Protein AF-A0A661W9Z2-F1 (afdb_monomer_lite)

Structure (mmCIF, N/CA/C/O backbone):
data_AF-A0A661W9Z2-F1
#
_entry.id   AF-A0A661W9Z2-F1
#
loop_
_atom_site.group_PDB
_atom_site.id
_atom_site.type_symbol
_atom_site.label_atom_id
_atom_site.label_alt_id
_atom_site.label_comp_id
_atom_site.label_asym_id
_atom_site.label_entity_id
_atom_site.label_seq_id
_atom_site.pdbx_PDB_ins_code
_atom_site.Cartn_x
_atom_site.Cartn_y
_atom_site.Cartn_z
_atom_site.occupancy
_atom_site.B_iso_or_equiv
_atom_site.auth_seq_id
_atom_site.auth_comp_id
_atom_site.auth_asym_id
_atom_site.auth_atom_id
_atom_site.pdbx_PDB_model_num
ATOM 1 N N . MET A 1 1 ? -9.311 15.009 -20.873 1.00 66.69 1 MET A N 1
ATOM 2 C CA . MET A 1 1 ? -8.058 14.920 -21.651 1.00 66.69 1 MET A CA 1
ATOM 3 C C . MET A 1 1 ? -7.803 13.448 -21.905 1.00 66.69 1 MET A C 1
ATOM 5 O O . MET A 1 1 ? -7.794 12.694 -20.944 1.00 66.69 1 MET A O 1
ATOM 9 N N . MET A 1 2 ? -7.739 13.025 -23.167 1.00 63.03 2 MET A N 1
ATOM 10 C CA . MET A 1 2 ? -7.375 11.644 -23.505 1.00 63.03 2 MET A CA 1
ATOM 11 C C . MET A 1 2 ? -5.853 11.510 -23.335 1.00 63.03 2 MET A C 1
ATOM 13 O O . MET A 1 2 ? -5.158 12.422 -23.789 1.00 63.03 2 MET A O 1
ATOM 17 N N . PRO A 1 3 ? -5.337 10.445 -22.698 1.00 79.19 3 PRO A N 1
ATOM 18 C CA . PRO A 1 3 ? -3.896 10.239 -22.578 1.00 79.19 3 PRO A CA 1
ATOM 19 C C . PRO A 1 3 ? -3.278 10.129 -23.972 1.00 79.19 3 PRO A C 1
ATOM 21 O O . PRO A 1 3 ? -3.860 9.507 -24.872 1.00 79.19 3 PRO A O 1
ATOM 24 N N . SER A 1 4 ? -2.129 10.773 -24.167 1.00 92.81 4 SER A N 1
ATOM 25 C CA . SER A 1 4 ? -1.425 10.722 -25.442 1.00 92.81 4 SER A CA 1
ATOM 26 C C . SER A 1 4 ? -0.918 9.297 -25.695 1.00 92.81 4 SER A C 1
ATOM 28 O O . SER A 1 4 ? -0.768 8.490 -24.776 1.00 92.81 4 SER A O 1
ATOM 30 N N . LYS A 1 5 ? -0.665 8.942 -26.962 1.00 95.44 5 LYS A N 1
ATOM 31 C CA . LYS A 1 5 ? -0.102 7.619 -27.295 1.00 95.44 5 LYS A CA 1
ATOM 32 C C . LYS A 1 5 ? 1.236 7.377 -26.587 1.00 95.44 5 LYS A C 1
ATOM 34 O O . LYS A 1 5 ? 1.525 6.242 -26.237 1.00 95.44 5 LYS A O 1
ATOM 39 N N . PHE A 1 6 ? 2.008 8.442 -26.372 1.00 96.19 6 PHE A N 1
ATOM 40 C CA . PHE A 1 6 ? 3.275 8.402 -25.655 1.00 96.19 6 PHE A CA 1
ATOM 41 C C . PHE A 1 6 ? 3.086 8.019 -24.183 1.00 96.19 6 PHE A C 1
ATOM 43 O O . PHE A 1 6 ? 3.768 7.115 -23.717 1.00 96.19 6 PHE A O 1
ATOM 50 N N . ASP A 1 7 ? 2.109 8.618 -23.492 1.00 96.31 7 ASP A N 1
ATOM 51 C CA . ASP A 1 7 ? 1.843 8.326 -22.073 1.00 96.31 7 ASP A CA 1
ATOM 52 C C . ASP A 1 7 ? 1.534 6.842 -21.853 1.00 96.31 7 ASP A C 1
ATOM 54 O O . ASP A 1 7 ? 2.040 6.233 -20.918 1.00 96.31 7 ASP A O 1
ATOM 58 N N . ARG A 1 8 ? 0.771 6.231 -22.769 1.00 97.25 8 ARG A N 1
ATOM 59 C CA . ARG A 1 8 ? 0.452 4.795 -22.711 1.00 97.25 8 ARG A CA 1
ATOM 60 C C . ARG A 1 8 ? 1.677 3.902 -22.902 1.00 97.25 8 ARG A C 1
ATOM 62 O O . ARG A 1 8 ? 1.762 2.853 -22.278 1.00 97.25 8 ARG A O 1
ATOM 69 N N . ILE A 1 9 ? 2.598 4.295 -23.784 1.00 97.44 9 ILE A N 1
ATOM 70 C CA . ILE A 1 9 ? 3.851 3.557 -24.003 1.00 97.44 9 ILE A CA 1
ATOM 71 C C . ILE A 1 9 ? 4.740 3.685 -22.765 1.00 97.44 9 ILE A C 1
ATOM 73 O O . ILE A 1 9 ? 5.299 2.694 -22.310 1.00 97.44 9 ILE A O 1
ATOM 77 N N . LEU A 1 10 ? 4.838 4.885 -22.189 1.00 97.25 10 LEU A N 1
ATOM 78 C CA . LEU A 1 10 ? 5.605 5.110 -20.968 1.00 97.25 10 LEU A CA 1
ATOM 79 C C . LEU A 1 10 ? 5.048 4.291 -19.795 1.00 97.25 10 LEU A C 1
ATOM 81 O O . LEU A 1 10 ? 5.819 3.674 -19.068 1.00 97.25 10 LEU A O 1
ATOM 85 N N . GLU A 1 11 ? 3.726 4.241 -19.643 1.00 97.44 11 GLU A N 1
ATOM 86 C CA . GLU A 1 11 ? 3.045 3.443 -18.620 1.00 97.44 11 GLU A CA 1
ATOM 87 C C . GLU A 1 11 ? 3.289 1.931 -18.793 1.00 97.44 11 GLU A C 1
ATOM 89 O O . GLU A 1 11 ? 3.557 1.240 -17.807 1.00 97.44 11 GLU A O 1
ATOM 94 N N . ASP A 1 12 ? 3.291 1.419 -20.031 1.00 97.88 12 ASP A N 1
ATOM 95 C CA . ASP A 1 12 ? 3.668 0.026 -20.330 1.00 97.88 12 ASP A CA 1
ATOM 96 C C . ASP A 1 12 ? 5.138 -0.248 -19.969 1.00 97.88 12 ASP A C 1
ATOM 98 O O . ASP A 1 12 ? 5.443 -1.235 -19.299 1.00 97.88 12 ASP A O 1
ATOM 102 N N . CYS A 1 13 ? 6.052 0.657 -20.336 1.00 98.00 13 CYS A N 1
ATOM 103 C CA . CYS A 1 13 ? 7.470 0.548 -19.991 1.00 98.00 13 CYS A CA 1
ATOM 104 C C . CYS A 1 13 ? 7.701 0.537 -18.471 1.00 98.00 13 CYS A C 1
ATOM 106 O O . CYS A 1 13 ? 8.473 -0.284 -17.978 1.00 98.00 13 CYS A O 1
ATOM 108 N N . LEU A 1 14 ? 7.024 1.413 -17.720 1.00 97.12 14 LEU A N 1
ATOM 109 C CA . LEU A 1 14 ? 7.102 1.442 -16.255 1.00 97.12 14 LEU A CA 1
ATOM 110 C C . LEU A 1 14 ? 6.548 0.148 -15.646 1.00 97.12 14 LEU A C 1
ATOM 112 O O . LEU A 1 14 ? 7.212 -0.461 -14.810 1.00 97.12 14 LEU A O 1
ATOM 116 N N . SER A 1 15 ? 5.403 -0.330 -16.140 1.00 97.50 15 SER A N 1
ATOM 117 C CA . SER A 1 15 ? 4.782 -1.579 -15.678 1.00 97.50 15 SER A CA 1
ATOM 118 C C . SER A 1 15 ? 5.662 -2.810 -15.921 1.00 97.50 15 SER A C 1
ATOM 120 O O . SER A 1 15 ? 5.667 -3.742 -15.120 1.00 97.50 15 SER A O 1
ATOM 122 N N . ARG A 1 16 ? 6.412 -2.848 -17.029 1.00 97.31 16 ARG A N 1
ATOM 123 C CA . ARG A 1 16 ? 7.387 -3.913 -17.323 1.00 97.31 16 ARG A CA 1
ATOM 124 C C . ARG A 1 16 ? 8.620 -3.831 -16.433 1.00 97.31 16 ARG A C 1
ATOM 126 O O . ARG A 1 16 ? 9.097 -4.852 -15.945 1.00 97.31 16 ARG A O 1
ATOM 133 N N . MET A 1 17 ? 9.095 -2.618 -16.169 1.00 96.94 17 MET A N 1
ATOM 134 C CA . MET A 1 17 ? 10.188 -2.383 -15.231 1.00 96.94 17 MET A CA 1
ATOM 135 C C . MET A 1 17 ? 9.809 -2.819 -13.806 1.00 96.94 17 MET A C 1
ATOM 137 O O . MET A 1 17 ? 10.636 -3.404 -13.114 1.00 96.94 17 MET A O 1
ATOM 141 N N . ASP A 1 18 ? 8.549 -2.631 -13.393 1.00 95.25 18 ASP A N 1
ATOM 142 C CA . ASP A 1 18 ? 8.005 -3.160 -12.128 1.00 95.25 18 ASP A CA 1
ATOM 143 C C . ASP A 1 18 ? 8.001 -4.689 -12.044 1.00 95.25 18 ASP A C 1
ATOM 145 O O . ASP A 1 18 ? 8.121 -5.254 -10.961 1.00 95.25 18 ASP A O 1
ATOM 149 N N . ARG A 1 19 ? 7.921 -5.378 -13.185 1.00 96.50 19 ARG A N 1
ATOM 150 C CA . ARG A 1 19 ? 8.038 -6.843 -13.259 1.00 96.50 19 ARG A CA 1
ATOM 151 C C . ARG A 1 19 ? 9.488 -7.332 -13.248 1.00 96.50 19 ARG A C 1
ATOM 153 O O . ARG A 1 19 ? 9.710 -8.539 -13.288 1.00 96.50 19 ARG A O 1
ATOM 160 N N . GLY A 1 20 ? 10.462 -6.422 -13.215 1.00 96.19 20 GLY A N 1
ATOM 161 C CA . GLY A 1 20 ? 11.886 -6.749 -13.254 1.00 96.19 20 GLY A CA 1
ATOM 162 C C . GLY A 1 20 ? 12.444 -6.995 -14.659 1.00 96.19 20 GLY A C 1
ATOM 163 O O . GLY A 1 20 ? 13.527 -7.565 -14.779 1.00 96.19 20 GLY A O 1
ATOM 164 N N . GLU A 1 21 ? 11.741 -6.588 -15.726 1.00 97.56 21 GLU A N 1
ATOM 165 C CA . GLU A 1 21 ? 12.308 -6.625 -17.083 1.00 97.56 21 GLU A CA 1
ATOM 166 C C . GLU A 1 21 ? 13.509 -5.668 -17.192 1.00 97.56 21 GLU A C 1
ATOM 168 O O . GLU A 1 21 ? 13.529 -4.587 -16.594 1.00 97.56 21 GLU A O 1
ATOM 173 N N . SER A 1 22 ? 14.531 -6.059 -17.961 1.00 97.12 22 SER A N 1
ATOM 174 C CA . SER A 1 22 ? 15.726 -5.230 -18.115 1.00 97.12 22 SER A CA 1
ATOM 175 C C . SER A 1 22 ? 15.427 -3.981 -18.953 1.00 97.12 22 SER A C 1
ATOM 177 O O . SER A 1 22 ? 14.658 -4.018 -19.915 1.00 97.12 22 SER A O 1
ATOM 179 N N . LEU A 1 23 ? 16.079 -2.859 -18.630 1.00 96.75 23 LEU A N 1
ATOM 180 C CA . LEU A 1 23 ? 15.898 -1.596 -19.357 1.00 96.75 23 LEU A CA 1
ATOM 181 C C . LEU A 1 23 ? 16.184 -1.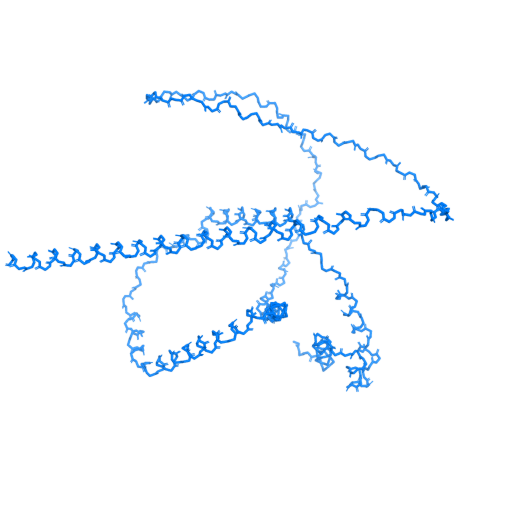741 -20.863 1.00 96.75 23 LEU A C 1
ATOM 183 O O . LEU A 1 23 ? 15.518 -1.110 -21.680 1.00 96.75 23 LEU A O 1
ATOM 187 N N . LEU A 1 24 ? 17.169 -2.564 -21.237 1.00 97.38 24 LEU A N 1
ATOM 188 C CA . LEU A 1 24 ? 17.525 -2.788 -22.640 1.00 97.38 24 LEU A CA 1
ATOM 189 C C . LEU A 1 24 ? 16.431 -3.555 -23.389 1.00 97.38 24 LEU A C 1
ATOM 191 O O . LEU A 1 24 ? 16.124 -3.191 -24.522 1.00 97.38 24 LEU A O 1
ATOM 195 N N . ASP A 1 25 ? 15.810 -4.548 -22.748 1.00 97.81 25 ASP A N 1
ATOM 196 C CA . ASP A 1 25 ? 14.709 -5.313 -23.345 1.00 97.81 25 ASP A CA 1
ATOM 197 C C . ASP A 1 25 ? 13.477 -4.428 -23.555 1.00 97.81 25 ASP A C 1
ATOM 199 O O . ASP A 1 25 ? 12.854 -4.470 -24.615 1.00 97.81 25 ASP A O 1
ATOM 203 N N . ILE A 1 26 ? 13.171 -3.558 -22.587 1.00 97.75 26 ILE A N 1
ATOM 204 C CA . ILE A 1 26 ? 12.060 -2.601 -22.686 1.00 97.75 26 ILE A CA 1
ATOM 205 C C . ILE A 1 26 ? 12.299 -1.611 -23.839 1.00 97.75 26 ILE A C 1
ATOM 207 O O . ILE A 1 26 ? 11.399 -1.361 -24.642 1.00 97.75 26 ILE A O 1
ATOM 211 N N . LEU A 1 27 ? 13.518 -1.070 -23.970 1.00 97.50 27 LEU A N 1
ATOM 212 C CA . LEU A 1 27 ? 13.863 -0.133 -25.047 1.00 97.50 27 LEU A CA 1
ATOM 213 C C . LEU A 1 27 ? 13.910 -0.804 -26.430 1.00 97.50 27 LEU A C 1
ATOM 215 O O . LEU A 1 27 ? 13.616 -0.148 -27.428 1.00 97.50 27 LEU A O 1
ATOM 219 N N . ALA A 1 28 ? 14.222 -2.101 -26.503 1.00 98.00 28 ALA A N 1
ATOM 220 C CA . ALA A 1 28 ? 14.218 -2.856 -27.756 1.00 98.00 28 ALA A CA 1
ATOM 221 C C . ALA A 1 28 ? 12.811 -2.998 -28.366 1.00 98.00 28 ALA A C 1
ATOM 223 O O . ALA A 1 28 ? 12.683 -3.116 -29.585 1.00 98.00 28 ALA A O 1
ATOM 224 N N . VAL A 1 29 ? 11.754 -2.950 -27.545 1.00 98.06 29 VAL A N 1
ATOM 225 C CA . VAL A 1 29 ? 10.355 -2.989 -28.011 1.00 98.06 29 VAL A CA 1
ATOM 226 C C . VAL A 1 29 ? 9.941 -1.674 -28.686 1.00 98.06 29 VAL A C 1
ATOM 228 O O . VAL A 1 29 ? 9.111 -1.687 -29.595 1.00 98.06 29 VAL A O 1
ATOM 231 N N . TYR A 1 30 ? 10.541 -0.547 -28.288 1.00 97.56 30 TYR A N 1
ATOM 232 C CA . TYR A 1 30 ? 10.178 0.795 -28.760 1.00 97.56 30 TYR A CA 1
ATOM 233 C C . TYR A 1 30 ? 11.405 1.589 -29.259 1.00 97.56 30 TYR A C 1
ATOM 235 O O . TYR A 1 30 ? 11.731 2.636 -28.691 1.00 97.56 30 TYR A O 1
ATOM 243 N N . PRO A 1 31 ? 12.082 1.141 -30.337 1.00 97.50 31 PRO A N 1
ATOM 244 C CA . PRO A 1 31 ? 13.350 1.726 -30.780 1.00 97.50 31 PRO A CA 1
ATOM 245 C C . PRO A 1 31 ? 13.214 3.189 -31.225 1.00 97.50 31 PRO A C 1
ATOM 247 O O . PRO A 1 31 ? 14.076 4.005 -30.913 1.00 97.50 31 PRO A O 1
ATOM 250 N N . ASP A 1 32 ? 12.103 3.546 -31.875 1.00 97.81 32 ASP A N 1
ATOM 251 C CA . ASP A 1 32 ? 11.857 4.902 -32.393 1.00 97.81 32 ASP A CA 1
ATOM 252 C C . ASP A 1 32 ? 11.746 5.966 -31.287 1.00 97.81 32 ASP A C 1
ATOM 254 O O . ASP A 1 32 ? 11.919 7.158 -31.536 1.00 97.81 32 ASP A O 1
ATOM 258 N N . LEU A 1 33 ? 11.427 5.544 -30.060 1.00 97.31 33 LEU A N 1
ATOM 259 C CA . LEU A 1 33 ? 11.236 6.412 -28.896 1.00 97.31 33 LEU A CA 1
ATOM 260 C C . LEU A 1 33 ? 12.304 6.180 -27.819 1.00 97.31 33 LEU A C 1
ATOM 262 O O . LEU A 1 33 ? 12.212 6.748 -26.731 1.00 97.31 33 LEU A O 1
ATOM 266 N N . ALA A 1 34 ? 13.318 5.357 -28.093 1.00 97.12 34 ALA A N 1
ATOM 267 C CA . ALA A 1 34 ? 14.284 4.950 -27.082 1.00 97.12 34 ALA A CA 1
ATOM 268 C C . ALA A 1 34 ? 15.032 6.152 -26.480 1.00 97.12 34 ALA A C 1
ATOM 270 O O . ALA A 1 34 ? 15.195 6.228 -25.262 1.00 97.12 34 ALA A O 1
ATOM 271 N N . ASP A 1 35 ? 15.403 7.130 -27.309 1.00 97.69 35 ASP A N 1
ATOM 272 C CA . ASP A 1 35 ? 16.134 8.326 -26.873 1.00 97.69 35 ASP A CA 1
ATOM 273 C C . ASP A 1 35 ? 15.317 9.218 -25.928 1.00 97.69 35 ASP A C 1
ATOM 275 O O . ASP A 1 35 ? 15.878 9.858 -25.037 1.00 97.69 35 ASP A O 1
ATOM 279 N N . THR A 1 36 ? 13.990 9.246 -26.083 1.00 97.31 36 THR A N 1
ATOM 280 C CA . THR A 1 36 ? 13.100 10.067 -25.249 1.00 97.31 36 THR A CA 1
ATOM 281 C C . THR A 1 36 ? 12.639 9.330 -23.993 1.00 97.31 36 THR A C 1
ATOM 283 O O . THR A 1 36 ? 12.529 9.942 -22.932 1.00 97.31 36 THR A O 1
ATOM 286 N N . ILE A 1 37 ? 12.414 8.016 -24.077 1.00 97.12 37 ILE A N 1
ATOM 287 C CA . ILE A 1 37 ? 11.934 7.188 -22.961 1.00 97.12 37 ILE A CA 1
ATOM 288 C C . ILE A 1 37 ? 13.061 6.868 -21.970 1.00 97.12 37 ILE A C 1
ATOM 290 O O . ILE A 1 37 ? 12.839 6.879 -20.758 1.00 97.12 37 ILE A O 1
ATOM 294 N N . LYS A 1 38 ? 14.284 6.624 -22.454 1.00 97.44 38 LYS A N 1
ATOM 295 C CA . LYS A 1 38 ? 15.435 6.247 -21.620 1.00 97.44 38 LYS A CA 1
ATOM 296 C C . LYS A 1 38 ? 15.686 7.179 -20.423 1.00 97.44 38 LYS A C 1
ATOM 298 O O . LYS A 1 38 ? 15.787 6.653 -19.314 1.00 97.44 38 LYS A O 1
ATOM 303 N N . PRO A 1 39 ? 15.775 8.519 -20.568 1.00 97.94 39 PRO A N 1
ATOM 304 C CA . PRO A 1 39 ? 16.006 9.392 -19.417 1.00 97.94 39 PRO A CA 1
ATOM 305 C C . PRO A 1 39 ? 14.855 9.346 -18.403 1.00 97.94 39 PRO A C 1
ATOM 307 O O . PRO A 1 39 ? 15.110 9.391 -17.203 1.00 97.94 39 PRO A O 1
ATOM 310 N N . LEU A 1 40 ? 13.606 9.196 -18.856 1.00 97.69 40 LEU A N 1
ATOM 311 C CA . LEU A 1 40 ? 12.444 9.094 -17.967 1.00 97.69 40 LEU A CA 1
ATOM 312 C C . LEU A 1 40 ? 12.476 7.801 -17.147 1.00 97.69 40 LEU A C 1
ATOM 314 O O . LEU A 1 40 ? 12.257 7.837 -15.937 1.00 97.69 40 LEU A O 1
ATOM 318 N N . LEU A 1 41 ? 12.816 6.675 -17.780 1.00 97.25 41 LEU A N 1
ATOM 319 C CA . LEU A 1 41 ? 12.972 5.401 -17.076 1.00 97.25 41 LEU A CA 1
ATOM 320 C C . LEU A 1 41 ? 14.146 5.436 -16.093 1.00 97.25 41 LEU A C 1
ATOM 322 O O . LEU A 1 41 ? 14.012 4.942 -14.980 1.00 97.25 41 LEU A O 1
ATOM 326 N N . MET A 1 42 ? 15.264 6.080 -16.443 1.00 97.25 42 MET A N 1
ATOM 327 C CA . MET A 1 42 ? 16.386 6.250 -15.512 1.00 97.25 42 MET A CA 1
ATOM 328 C C . MET A 1 42 ? 16.001 7.081 -14.283 1.00 97.25 42 MET A C 1
ATOM 330 O O . MET A 1 42 ? 16.373 6.718 -13.170 1.00 97.25 42 MET A O 1
ATOM 334 N N . VAL A 1 43 ? 15.234 8.163 -14.457 1.00 97.31 43 VAL A N 1
ATOM 335 C CA . VAL A 1 43 ? 14.718 8.955 -13.327 1.00 97.31 43 VAL A CA 1
ATOM 336 C C . VAL A 1 43 ? 13.788 8.114 -12.455 1.00 97.31 43 VAL A C 1
ATOM 338 O O . VAL A 1 43 ? 13.919 8.149 -11.236 1.00 97.31 43 VAL A O 1
ATOM 341 N N . ALA A 1 44 ? 12.908 7.313 -13.059 1.00 95.50 44 ALA A N 1
ATOM 342 C CA . ALA A 1 44 ? 12.026 6.411 -12.322 1.00 95.50 44 ALA A CA 1
ATOM 343 C C . ALA A 1 44 ? 12.799 5.315 -11.558 1.00 95.50 44 ALA A C 1
ATOM 345 O O . ALA A 1 44 ? 12.454 4.985 -10.424 1.00 95.50 44 ALA A O 1
ATOM 346 N N . MET A 1 45 ? 13.877 4.775 -12.133 1.00 95.44 45 MET A N 1
ATOM 347 C CA . MET A 1 45 ? 14.771 3.851 -11.426 1.00 95.44 45 MET A CA 1
ATOM 348 C C . MET A 1 45 ? 15.468 4.537 -10.249 1.00 95.44 45 MET A C 1
ATOM 350 O O . MET A 1 45 ? 15.501 3.989 -9.150 1.00 95.44 45 MET A O 1
ATOM 354 N N . LEU A 1 46 ? 15.992 5.749 -10.457 1.00 95.50 46 LEU A N 1
ATOM 355 C CA . LEU A 1 46 ? 16.652 6.519 -9.404 1.00 95.50 46 LEU A CA 1
ATOM 356 C C . LEU A 1 46 ? 15.685 6.876 -8.275 1.00 95.50 46 LEU A C 1
ATOM 358 O O . LEU A 1 46 ? 16.053 6.730 -7.116 1.00 95.50 46 LEU A O 1
ATOM 362 N N . SER A 1 47 ? 14.446 7.273 -8.581 1.00 94.94 47 SER A N 1
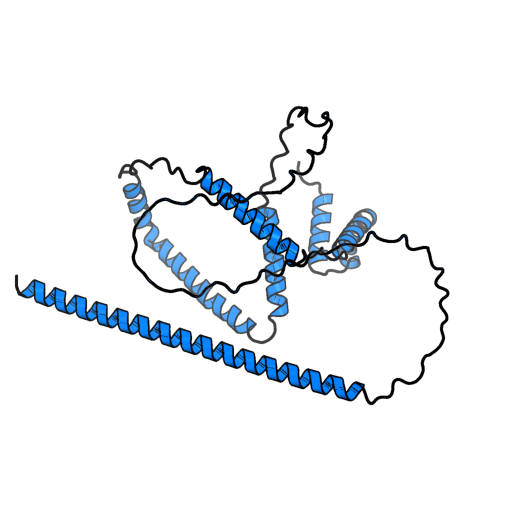ATOM 363 C CA . SER A 1 47 ? 13.447 7.585 -7.553 1.00 94.94 47 SER A CA 1
ATOM 364 C C . SER A 1 47 ? 13.072 6.369 -6.710 1.00 94.94 47 SER A C 1
ATOM 366 O O . SER A 1 47 ? 12.777 6.523 -5.532 1.00 94.94 47 SER A O 1
ATOM 368 N N . ARG A 1 48 ? 13.106 5.162 -7.290 1.00 90.38 48 ARG A N 1
ATOM 369 C CA . ARG A 1 48 ? 12.860 3.902 -6.566 1.00 90.38 48 ARG A CA 1
ATOM 370 C C . ARG A 1 48 ? 14.055 3.453 -5.733 1.00 90.38 48 ARG A C 1
ATOM 372 O O . ARG A 1 48 ? 13.871 2.788 -4.723 1.00 90.38 48 ARG A O 1
ATOM 379 N N . ALA A 1 49 ? 15.267 3.811 -6.151 1.00 91.75 49 ALA A N 1
ATOM 380 C CA . ALA A 1 49 ? 16.478 3.544 -5.384 1.00 91.75 49 ALA A CA 1
ATOM 381 C C . ALA A 1 49 ? 16.594 4.433 -4.135 1.00 91.75 49 ALA A C 1
ATOM 383 O O . ALA A 1 49 ? 17.371 4.117 -3.235 1.00 91.75 49 ALA A O 1
ATOM 384 N N . VAL A 1 50 ? 15.837 5.536 -4.060 1.00 94.50 50 VAL A N 1
ATOM 385 C CA . VAL A 1 50 ? 15.760 6.343 -2.841 1.00 94.50 50 VAL A CA 1
ATOM 386 C C . VAL A 1 50 ? 15.010 5.534 -1.776 1.00 94.50 50 VAL A C 1
ATOM 388 O O . VAL A 1 50 ? 13.844 5.196 -1.994 1.00 94.50 50 VAL A O 1
ATOM 391 N N . PRO A 1 51 ? 15.637 5.217 -0.627 1.00 89.50 51 PRO A N 1
ATOM 392 C CA . PRO A 1 51 ? 14.958 4.496 0.439 1.00 89.50 51 PRO A CA 1
ATOM 393 C C . PRO A 1 51 ? 13.746 5.306 0.896 1.00 89.50 51 PRO A C 1
ATOM 395 O O . PRO A 1 51 ? 13.861 6.498 1.199 1.00 89.50 51 PRO A O 1
ATOM 398 N N . GLN A 1 52 ? 12.578 4.667 0.938 1.00 91.31 52 GLN A N 1
ATOM 399 C CA . GLN A 1 52 ? 11.389 5.320 1.468 1.00 91.31 52 GLN A CA 1
ATOM 400 C C . GLN A 1 52 ? 11.636 5.670 2.943 1.00 91.31 52 GLN A C 1
ATOM 402 O O . GLN A 1 52 ? 12.089 4.810 3.705 1.00 91.31 52 GLN A O 1
ATOM 407 N N . PRO A 1 53 ? 11.372 6.918 3.369 1.00 89.62 53 PRO A N 1
ATOM 408 C CA . PRO A 1 53 ? 11.556 7.301 4.757 1.00 89.62 53 PRO A CA 1
ATOM 409 C C . PRO A 1 53 ? 10.560 6.526 5.619 1.00 89.62 53 PRO A C 1
ATOM 411 O O . PRO A 1 53 ? 9.357 6.782 5.590 1.00 89.62 53 PRO A O 1
ATOM 414 N N . VAL A 1 54 ? 11.064 5.571 6.395 1.00 93.06 54 VAL A N 1
ATOM 415 C CA . VAL A 1 54 ? 10.247 4.846 7.366 1.00 93.06 54 VAL A CA 1
ATOM 416 C C . VAL A 1 54 ? 9.999 5.781 8.553 1.00 93.06 54 VAL A C 1
ATOM 418 O O . VAL A 1 54 ? 10.966 6.250 9.164 1.00 93.06 54 VAL A O 1
ATOM 421 N N . PRO A 1 55 ? 8.737 6.099 8.898 1.00 92.44 55 PRO A N 1
ATOM 422 C CA . PRO A 1 55 ? 8.461 6.943 10.049 1.00 92.44 55 PRO A CA 1
ATOM 423 C C . PRO A 1 55 ? 8.977 6.260 11.319 1.00 92.44 55 PRO A C 1
ATOM 425 O O . PRO A 1 55 ? 8.713 5.084 11.564 1.00 92.44 55 PRO A O 1
ATOM 428 N N . GLY A 1 56 ? 9.702 7.009 12.152 1.00 95.94 56 GLY A N 1
ATOM 429 C CA . GLY A 1 56 ? 10.167 6.498 13.438 1.00 95.94 56 GLY A CA 1
ATOM 430 C C . GLY A 1 56 ? 8.999 6.079 14.339 1.00 95.94 56 GLY A C 1
ATOM 431 O O . GLY A 1 56 ? 7.908 6.652 14.279 1.00 95.94 56 GLY A O 1
ATOM 432 N N . TYR A 1 57 ? 9.237 5.112 15.230 1.00 96.00 57 TYR A N 1
ATOM 433 C CA . TYR A 1 57 ? 8.214 4.584 16.145 1.00 96.00 57 TYR A CA 1
ATOM 434 C C . TYR A 1 57 ? 7.522 5.684 16.974 1.00 96.00 57 TYR A C 1
ATOM 436 O O . TYR A 1 57 ? 6.316 5.639 17.223 1.00 96.00 57 TYR A O 1
ATOM 444 N N . THR A 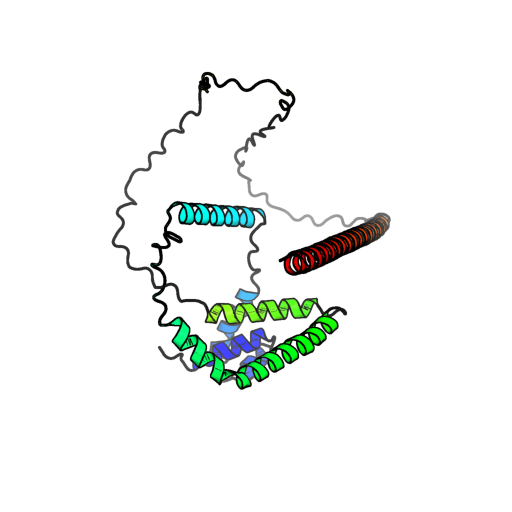1 58 ? 8.269 6.718 17.365 1.00 95.94 58 THR A N 1
ATOM 445 C CA . THR A 1 58 ? 7.747 7.888 18.084 1.00 95.94 58 THR A CA 1
ATOM 446 C C . THR A 1 58 ? 6.792 8.717 17.228 1.00 95.94 58 THR A C 1
ATOM 448 O O . THR A 1 58 ? 5.705 9.049 17.698 1.00 95.94 58 THR A O 1
ATOM 451 N N . ALA A 1 59 ? 7.148 8.998 15.971 1.00 96.00 59 ALA A N 1
ATOM 452 C CA . ALA A 1 59 ? 6.310 9.744 15.036 1.00 96.00 59 ALA A CA 1
ATOM 453 C C . ALA A 1 59 ? 4.986 9.015 14.767 1.00 96.00 59 ALA A C 1
ATOM 455 O O . ALA A 1 59 ? 3.928 9.638 14.770 1.00 96.00 59 ALA A O 1
ATOM 456 N N . LEU A 1 60 ? 5.028 7.685 14.638 1.00 97.69 60 LEU A N 1
ATOM 457 C CA . LEU A 1 60 ? 3.832 6.863 14.452 1.00 97.69 60 LEU A CA 1
ATOM 458 C C . LEU A 1 60 ? 2.904 6.941 15.676 1.00 97.69 60 LEU A C 1
ATOM 460 O O . LEU A 1 60 ? 1.700 7.157 15.531 1.00 97.69 60 LEU A O 1
ATOM 464 N N . ARG A 1 61 ? 3.451 6.842 16.897 1.00 96.88 61 ARG A N 1
ATOM 465 C CA . ARG A 1 61 ? 2.660 6.982 18.136 1.00 96.88 61 ARG A CA 1
ATOM 466 C C . ARG A 1 61 ? 2.032 8.364 18.270 1.00 96.88 61 ARG A C 1
ATOM 468 O O . ARG A 1 61 ? 0.860 8.458 18.627 1.00 96.88 61 ARG A O 1
ATOM 475 N N . VAL A 1 62 ? 2.792 9.419 17.978 1.00 97.81 62 VAL A N 1
ATOM 476 C CA . VAL A 1 62 ? 2.289 10.798 18.019 1.00 97.81 62 VAL A CA 1
ATOM 477 C C . VAL A 1 62 ? 1.177 10.988 16.989 1.00 97.81 62 VAL A C 1
ATOM 479 O O . VAL A 1 62 ? 0.101 11.449 17.359 1.00 97.81 62 VAL A O 1
ATOM 482 N N . GLY A 1 63 ? 1.384 10.551 15.744 1.00 96.62 63 GLY A N 1
ATOM 483 C CA . GLY A 1 63 ? 0.378 10.648 14.685 1.00 96.62 63 GLY A CA 1
ATOM 484 C C . GLY A 1 63 ? -0.903 9.876 15.010 1.00 96.62 63 GLY A C 1
ATOM 485 O O . GLY A 1 63 ? -2.000 10.405 14.860 1.00 96.62 63 GLY A O 1
ATOM 486 N N . LYS A 1 64 ? -0.786 8.657 15.553 1.00 97.75 64 LYS A N 1
ATOM 487 C CA . LYS A 1 64 ? -1.946 7.869 16.000 1.00 97.75 64 LYS A CA 1
ATOM 488 C C . LYS A 1 64 ? -2.712 8.572 17.120 1.00 97.75 64 LYS A C 1
ATOM 490 O O . LYS A 1 64 ? -3.938 8.616 17.082 1.00 97.75 64 LYS A O 1
ATOM 495 N N . ASN A 1 65 ? -2.009 9.125 18.107 1.00 97.44 65 ASN A N 1
ATOM 496 C CA . ASN A 1 65 ? -2.644 9.834 19.215 1.00 97.44 65 ASN A CA 1
ATOM 497 C C . ASN A 1 65 ? -3.346 11.116 18.747 1.00 97.44 65 ASN A C 1
ATOM 499 O O . ASN A 1 65 ? -4.442 11.398 19.218 1.00 97.44 65 ASN A O 1
ATOM 503 N N . GLN A 1 66 ? -2.752 11.858 17.807 1.00 97.69 66 GLN A N 1
ATOM 504 C CA . GLN A 1 66 ? -3.380 13.035 17.198 1.00 97.69 66 GLN A CA 1
ATOM 505 C C . GLN A 1 66 ? -4.654 12.659 16.440 1.00 97.69 66 GLN A C 1
ATOM 507 O O . GLN A 1 66 ? -5.699 13.259 16.667 1.00 97.69 66 GLN A O 1
ATOM 512 N N . LEU A 1 67 ? -4.595 11.605 15.623 1.00 97.31 67 LEU A N 1
ATOM 513 C CA . LEU A 1 67 ? -5.751 11.101 14.884 1.00 97.31 67 LEU A CA 1
ATOM 514 C C . LEU A 1 67 ? -6.883 10.676 15.835 1.00 97.31 67 LEU A C 1
ATOM 516 O O . LEU A 1 67 ? -8.039 11.030 15.621 1.00 97.31 67 LEU A O 1
ATOM 520 N N . LEU A 1 68 ? -6.563 9.968 16.923 1.00 96.94 68 LEU A N 1
ATOM 521 C CA . LEU A 1 68 ? -7.554 9.579 17.933 1.00 96.94 68 LEU A CA 1
ATOM 522 C C . LEU A 1 68 ? -8.139 10.784 18.684 1.00 96.94 68 LEU A C 1
ATOM 524 O O . LEU A 1 68 ? -9.331 10.784 18.988 1.00 96.94 68 LEU A O 1
ATOM 528 N N . ALA A 1 69 ? -7.330 11.806 18.966 1.00 96.75 69 ALA A N 1
ATOM 529 C CA . ALA A 1 69 ? -7.797 13.035 19.600 1.00 96.75 69 ALA A CA 1
ATOM 530 C C . ALA A 1 69 ? -8.759 13.816 18.688 1.00 96.75 69 ALA A C 1
ATOM 532 O O . ALA A 1 69 ? -9.795 14.281 19.161 1.00 96.75 69 ALA A O 1
ATOM 533 N N . GLU A 1 70 ? -8.471 13.898 17.385 1.00 95.25 70 GLU A N 1
ATOM 534 C CA . GLU A 1 70 ? -9.378 14.508 16.405 1.00 95.25 70 GLU A CA 1
ATOM 535 C C . GLU A 1 70 ? -10.655 13.686 16.200 1.00 95.25 70 GLU A C 1
ATOM 537 O O . GLU A 1 70 ? -11.746 14.239 16.101 1.00 95.25 70 GLU A O 1
ATOM 542 N N . MET A 1 71 ? -10.574 12.354 16.196 1.00 93.94 71 MET A N 1
ATOM 543 C CA . MET A 1 71 ? -11.783 11.523 16.155 1.00 93.94 71 MET A CA 1
ATOM 544 C C . MET A 1 71 ? -12.667 11.750 17.383 1.00 93.94 71 MET A C 1
ATOM 546 O O . MET A 1 71 ? -13.890 11.821 17.253 1.00 93.94 71 MET A O 1
ATOM 550 N N . ALA A 1 72 ? -12.061 11.896 18.564 1.00 93.19 72 ALA A N 1
ATOM 551 C CA . ALA A 1 72 ? -12.787 12.191 19.791 1.00 93.19 72 ALA A CA 1
ATOM 552 C C . ALA A 1 72 ? -13.448 13.578 19.749 1.00 93.19 72 ALA A C 1
ATOM 554 O O . ALA A 1 72 ? -14.589 13.707 20.194 1.00 93.19 72 ALA A O 1
ATOM 555 N N . SER A 1 73 ? -12.793 14.596 19.177 1.00 91.38 73 SER A N 1
ATOM 556 C CA . SER A 1 73 ? -13.403 15.923 19.018 1.00 91.38 73 SER A CA 1
ATOM 557 C C . SER A 1 73 ? -14.547 15.912 17.999 1.00 91.38 73 SER A C 1
ATOM 559 O O . SER A 1 73 ? -15.633 16.394 18.313 1.00 91.38 73 SER A O 1
ATOM 561 N N . VAL A 1 74 ? -14.373 15.264 16.841 1.00 89.69 74 VAL A N 1
ATOM 562 C CA . VAL A 1 74 ? -15.438 15.096 15.829 1.00 89.69 74 VAL A CA 1
ATOM 563 C C . VAL A 1 74 ? -16.638 14.331 16.399 1.00 89.69 74 VAL A C 1
ATOM 565 O O . VAL A 1 74 ? -17.789 14.612 16.055 1.00 89.69 74 VAL A O 1
ATOM 568 N N . GLN A 1 75 ? -16.396 13.368 17.292 1.00 87.19 75 GLN A N 1
ATOM 569 C CA . GLN A 1 75 ? -17.459 12.630 17.967 1.00 87.19 75 GLN A CA 1
ATOM 570 C C . GLN A 1 75 ? -18.162 13.472 19.042 1.00 87.19 75 GLN A C 1
ATOM 572 O O . GLN A 1 75 ? -19.387 13.395 19.160 1.00 87.19 75 GLN A O 1
ATOM 577 N N . ALA A 1 76 ? -17.418 14.290 19.793 1.00 86.12 76 ALA A N 1
ATOM 578 C CA . ALA A 1 76 ? -17.955 15.180 20.823 1.00 86.12 76 ALA A CA 1
ATOM 579 C C . ALA A 1 76 ? -18.796 16.329 20.241 1.00 86.12 76 ALA A C 1
ATOM 581 O O . ALA A 1 76 ? -19.803 16.708 20.834 1.00 86.12 76 ALA A O 1
ATOM 582 N N . GLU A 1 77 ? -18.443 16.834 19.056 1.00 85.50 77 GLU A N 1
ATOM 583 C CA . GLU A 1 77 ? -19.229 17.843 18.329 1.00 85.50 77 GLU A CA 1
ATOM 584 C C . GLU A 1 77 ? -20.525 17.279 17.708 1.00 85.50 77 GLU A C 1
ATOM 586 O O . GLU A 1 77 ? -21.299 18.012 17.096 1.00 85.50 77 GLU A O 1
ATOM 591 N N . GLY A 1 78 ? -20.813 15.981 17.878 1.00 65.50 78 GLY A N 1
ATOM 592 C CA . GLY A 1 78 ? -22.127 15.392 17.584 1.00 65.50 78 GLY A CA 1
ATOM 593 C C . GLY A 1 78 ? -22.466 15.228 16.095 1.00 65.50 78 GLY A C 1
ATOM 594 O O . GLY A 1 78 ? -23.536 14.715 15.762 1.00 65.50 78 GLY A O 1
ATOM 595 N N . GLY A 1 79 ? -21.558 15.583 15.183 1.00 59.91 79 GLY A N 1
ATOM 596 C CA . GLY A 1 79 ? -21.833 15.639 13.742 1.00 59.91 79 GLY A CA 1
ATOM 597 C C . GLY A 1 79 ? -22.006 14.289 13.038 1.00 59.91 79 GLY A C 1
ATOM 598 O O . GLY A 1 79 ? -22.588 14.240 11.956 1.00 59.91 79 GLY A O 1
ATOM 599 N N . PHE A 1 80 ? -21.542 13.180 13.625 1.00 57.41 80 PHE A N 1
ATOM 600 C CA . PHE A 1 80 ? -21.650 11.863 12.978 1.00 57.41 80 PHE A CA 1
ATOM 601 C C . PHE A 1 80 ? -22.876 11.051 13.416 1.00 57.41 80 PHE A C 1
ATOM 603 O O . PHE A 1 80 ? -23.296 10.138 12.703 1.00 57.41 80 PHE A O 1
ATOM 610 N N . LEU A 1 81 ? -23.457 11.358 14.583 1.00 56.50 81 LEU A N 1
ATOM 611 C CA . LEU A 1 81 ? -24.518 10.554 15.196 1.00 56.50 81 LEU A CA 1
ATOM 612 C C . LEU A 1 81 ? -25.554 11.360 15.997 1.00 56.50 81 LEU A C 1
ATOM 614 O O . LEU A 1 81 ? -26.293 10.754 16.775 1.00 56.50 81 LEU A O 1
ATOM 618 N N . GLU A 1 82 ? -25.799 12.639 15.697 1.00 55.28 82 GLU A N 1
ATOM 619 C CA . GLU A 1 82 ? -27.212 13.031 15.627 1.00 55.28 82 GLU A CA 1
ATOM 620 C C . GLU A 1 82 ? -27.841 12.257 14.458 1.00 55.28 82 GLU A C 1
ATOM 622 O O . GLU A 1 82 ? -28.133 12.769 13.377 1.00 55.28 82 GLU A O 1
ATOM 627 N N . ARG A 1 83 ? -28.065 10.953 14.679 1.00 53.03 83 ARG A N 1
ATOM 628 C CA . ARG A 1 83 ? -29.129 10.221 14.018 1.00 53.03 83 ARG A CA 1
ATOM 629 C C . ARG A 1 83 ? -30.379 10.978 14.411 1.00 53.03 83 ARG A C 1
ATOM 631 O O . ARG A 1 83 ? -31.000 10.666 15.424 1.00 53.03 83 ARG A O 1
ATOM 638 N N . LYS A 1 84 ? -30.726 11.988 13.611 1.00 61.84 84 LYS A N 1
ATOM 639 C CA . LYS A 1 84 ? -32.064 12.557 13.542 1.00 61.84 84 LYS A CA 1
ATOM 640 C C . LYS A 1 84 ? -32.987 11.350 13.670 1.00 61.84 84 LYS A C 1
ATOM 642 O O . LYS A 1 84 ? -32.850 10.468 12.816 1.00 61.84 84 LYS A O 1
ATOM 647 N N . PRO A 1 85 ? -33.761 11.211 14.763 1.00 59.22 85 PRO A N 1
ATOM 648 C CA . PRO A 1 85 ? -34.449 9.970 15.076 1.00 59.22 85 PRO A CA 1
ATOM 649 C C . PRO A 1 85 ? -35.204 9.568 13.823 1.00 59.22 85 PRO A C 1
ATOM 651 O O . PRO A 1 85 ? -36.093 10.289 13.366 1.00 59.22 85 PRO A O 1
ATOM 654 N N . VAL A 1 86 ? -34.733 8.496 13.183 1.00 57.44 86 VAL A N 1
ATOM 655 C CA . VAL A 1 86 ? -35.320 8.011 11.946 1.00 57.44 86 VAL A CA 1
ATOM 656 C C . VAL A 1 86 ? -36.693 7.552 12.379 1.00 57.44 86 VAL A C 1
ATOM 658 O O . VAL A 1 86 ? -36.826 6.529 13.050 1.00 57.44 86 VAL A O 1
ATOM 661 N N . ALA A 1 87 ? -37.699 8.376 12.082 1.00 67.19 87 ALA A N 1
ATOM 662 C CA . ALA A 1 87 ? -39.086 7.994 12.228 1.00 67.19 87 ALA A CA 1
ATOM 663 C C . ALA A 1 87 ? -39.222 6.587 11.630 1.00 67.19 87 ALA A C 1
ATOM 665 O O . ALA A 1 87 ? -38.666 6.354 10.548 1.00 67.19 87 ALA A O 1
ATOM 666 N N . PRO A 1 88 ? -39.868 5.646 12.342 1.00 65.81 88 PRO A N 1
ATOM 667 C CA . PRO A 1 88 ? -39.863 4.240 11.975 1.00 65.81 88 PRO A CA 1
ATOM 668 C C . PRO A 1 88 ? -40.198 4.109 10.485 1.00 65.81 88 PRO A C 1
ATOM 670 O O . PRO A 1 88 ? -41.168 4.727 10.024 1.00 65.81 88 PRO A O 1
ATOM 673 N N . PRO A 1 89 ? -39.366 3.396 9.706 1.00 56.00 89 PRO A N 1
ATOM 674 C CA . PRO A 1 89 ? -39.570 3.270 8.275 1.00 56.00 89 PRO A CA 1
ATOM 675 C C . PRO A 1 89 ? -40.970 2.705 8.046 1.00 56.00 89 PRO A C 1
ATOM 677 O O . PRO A 1 89 ? -41.291 1.616 8.513 1.00 56.00 89 PRO A O 1
ATOM 680 N N . ARG A 1 90 ? -41.821 3.479 7.361 1.00 59.84 90 ARG A N 1
ATOM 681 C CA . ARG A 1 90 ? -43.179 3.065 6.988 1.00 59.84 90 ARG A CA 1
ATOM 682 C C . ARG A 1 90 ? -43.109 1.672 6.355 1.00 59.84 90 ARG A C 1
ATOM 684 O O . ARG A 1 90 ? -42.444 1.496 5.335 1.00 59.84 90 ARG A O 1
ATOM 691 N N . GLU A 1 91 ? -43.818 0.719 6.952 1.00 64.88 91 GLU A N 1
ATOM 692 C CA . GLU A 1 91 ? -43.754 -0.742 6.757 1.00 64.88 91 GLU A CA 1
ATOM 693 C C . GLU A 1 91 ? -43.949 -1.256 5.308 1.00 64.88 91 GLU A C 1
ATOM 695 O O . GLU A 1 91 ? -43.858 -2.449 5.048 1.00 64.88 91 GLU A O 1
ATOM 700 N N . GLY A 1 92 ? -44.166 -0.391 4.313 1.00 61.47 92 GLY A N 1
ATOM 701 C CA . GLY A 1 92 ? -44.520 -0.799 2.948 1.00 61.47 92 GLY A CA 1
ATOM 702 C C . GLY A 1 92 ? -43.362 -1.188 2.017 1.00 61.47 92 GLY A C 1
ATOM 703 O O . GLY A 1 92 ? -43.599 -1.847 1.004 1.00 61.47 92 GLY A O 1
ATOM 704 N N . ILE A 1 93 ? -42.117 -0.779 2.293 1.00 66.44 93 ILE A N 1
ATOM 705 C CA . ILE A 1 93 ? -40.999 -0.978 1.340 1.00 66.44 93 ILE A CA 1
ATOM 706 C C . ILE A 1 93 ? -40.293 -2.324 1.566 1.00 66.44 93 ILE A C 1
ATOM 708 O O . ILE A 1 93 ? -39.897 -2.988 0.605 1.00 66.44 93 ILE A O 1
ATOM 712 N N . VAL A 1 94 ? -40.202 -2.770 2.821 1.00 68.38 94 VAL A N 1
ATOM 713 C CA . VAL A 1 94 ? -39.507 -4.013 3.199 1.00 68.38 94 VAL A CA 1
ATOM 714 C C . VAL A 1 94 ? -40.236 -5.243 2.646 1.00 68.38 94 VAL A C 1
ATOM 716 O O . VAL A 1 94 ? -39.605 -6.149 2.101 1.00 68.38 94 VAL A O 1
ATOM 719 N N . ASP A 1 95 ? -41.570 -5.221 2.646 1.00 69.25 95 ASP A N 1
ATOM 720 C CA . ASP A 1 95 ? -42.401 -6.289 2.077 1.00 69.25 95 ASP A CA 1
ATOM 721 C C . ASP A 1 95 ? -42.262 -6.432 0.555 1.00 69.25 95 ASP A C 1
ATOM 723 O O . ASP A 1 95 ? -42.386 -7.533 0.004 1.00 69.25 95 ASP A O 1
ATOM 727 N N . ARG A 1 96 ? -41.962 -5.333 -0.150 1.00 70.00 96 ARG A N 1
ATOM 728 C CA . ARG A 1 96 ? -41.704 -5.355 -1.597 1.00 70.00 96 ARG A CA 1
ATOM 729 C C . ARG A 1 96 ? -40.352 -5.995 -1.910 1.00 70.00 96 ARG A C 1
ATOM 731 O O . ARG A 1 96 ? -40.249 -6.765 -2.866 1.00 70.00 96 ARG A O 1
ATOM 738 N N . LEU A 1 97 ? -39.346 -5.739 -1.076 1.00 73.00 97 LEU A N 1
ATOM 739 C CA . LEU A 1 97 ? -38.010 -6.317 -1.224 1.00 73.00 97 LEU A CA 1
ATOM 740 C C . LEU A 1 97 ? -37.986 -7.805 -0.833 1.00 73.00 97 LEU A C 1
ATOM 742 O O . LEU A 1 97 ? -37.412 -8.628 -1.548 1.00 73.00 97 LEU A O 1
ATOM 746 N N . ALA A 1 98 ? -38.698 -8.181 0.233 1.00 74.75 98 ALA A N 1
ATOM 747 C CA . ALA A 1 98 ? -38.804 -9.565 0.693 1.00 74.75 98 ALA A CA 1
ATOM 748 C C . ALA A 1 98 ? -39.487 -10.494 -0.331 1.00 74.75 98 ALA A C 1
ATOM 750 O O . ALA A 1 98 ? -39.141 -11.675 -0.432 1.00 74.75 98 ALA A O 1
ATOM 751 N N . ARG A 1 99 ? -40.432 -9.981 -1.135 1.00 67.12 99 ARG A N 1
ATOM 752 C CA . ARG A 1 99 ? -41.042 -10.752 -2.238 1.00 67.12 99 ARG A CA 1
ATOM 753 C C . ARG A 1 99 ? -40.105 -10.920 -3.434 1.00 67.12 99 ARG A C 1
ATOM 755 O O . ARG A 1 99 ? -40.105 -11.997 -4.024 1.00 67.12 99 ARG A O 1
ATOM 762 N N . SER A 1 100 ? -39.278 -9.919 -3.738 1.00 66.12 100 SER A N 1
ATOM 763 C CA . SER A 1 100 ? -38.254 -10.003 -4.793 1.00 66.12 100 SER A CA 1
ATOM 764 C C . SER A 1 100 ? -37.178 -11.050 -4.461 1.00 66.12 100 SER A C 1
ATOM 766 O O . SER A 1 100 ? -36.820 -11.885 -5.291 1.00 66.12 100 SER A O 1
ATOM 768 N N . LEU A 1 101 ? -36.759 -11.123 -3.193 1.00 63.94 101 LEU A N 1
ATOM 769 C CA . LEU A 1 101 ? -35.761 -12.094 -2.725 1.00 63.94 101 LEU A CA 1
ATOM 770 C C . LEU A 1 101 ? -36.228 -13.560 -2.800 1.00 63.94 101 LEU A C 1
ATOM 772 O O . LEU A 1 101 ? -35.401 -14.463 -2.933 1.00 63.94 101 LEU A O 1
ATOM 776 N N . LYS A 1 102 ? -37.542 -13.834 -2.795 1.00 64.50 102 LYS A N 1
ATOM 777 C CA . LYS A 1 102 ? -38.069 -15.205 -2.950 1.00 64.50 102 LYS A CA 1
ATOM 778 C C . LYS A 1 102 ? -37.905 -15.767 -4.370 1.00 64.50 102 LYS A C 1
ATOM 780 O O . LYS A 1 102 ? -37.850 -16.989 -4.508 1.00 64.50 102 LYS A O 1
ATOM 785 N N . GLN A 1 103 ? -37.779 -14.924 -5.399 1.00 67.00 103 GLN A N 1
ATOM 786 C CA . GLN A 1 103 ? -37.528 -15.368 -6.781 1.00 67.00 103 GLN A CA 1
ATOM 787 C C . GLN A 1 103 ? -36.045 -15.670 -7.068 1.00 67.00 103 GLN A C 1
ATOM 789 O O . GLN A 1 103 ? -35.742 -16.347 -8.044 1.00 67.00 103 GLN A O 1
ATOM 794 N N . LEU A 1 104 ? -35.122 -15.272 -6.184 1.00 60.94 104 LEU A N 1
ATOM 795 C CA . LEU A 1 104 ? -33.672 -15.466 -6.347 1.00 60.94 104 LEU A CA 1
ATOM 796 C C . LEU A 1 104 ? -33.129 -16.767 -5.719 1.00 60.94 104 LEU A C 1
ATOM 798 O O . LEU A 1 104 ? -31.917 -16.977 -5.662 1.00 60.94 104 LEU A O 1
ATOM 802 N N . ARG A 1 105 ? -34.010 -17.687 -5.297 1.00 66.50 105 ARG A N 1
ATOM 803 C CA . ARG A 1 105 ? -33.635 -18.996 -4.725 1.00 66.50 105 ARG A CA 1
ATOM 804 C C . ARG A 1 105 ? -32.605 -19.804 -5.539 1.00 66.50 105 ARG A C 1
ATOM 806 O O . ARG A 1 105 ? -31.752 -20.415 -4.895 1.00 66.50 105 ARG A O 1
ATOM 813 N N . PRO A 1 106 ? -32.626 -19.852 -6.889 1.00 73.06 106 PRO A N 1
ATOM 814 C CA . PRO A 1 106 ? -31.599 -20.596 -7.619 1.00 73.06 106 PRO A CA 1
ATOM 815 C C . PRO A 1 106 ? -30.243 -19.874 -7.628 1.00 73.06 106 PRO A C 1
ATOM 817 O O . PRO A 1 106 ? -29.219 -20.530 -7.468 1.00 73.06 106 PRO A O 1
ATOM 820 N N . ALA A 1 107 ? -30.217 -18.539 -7.719 1.00 74.38 107 ALA A N 1
ATOM 821 C CA . ALA A 1 107 ? -28.975 -17.758 -7.732 1.00 74.38 107 ALA A CA 1
ATOM 822 C C . ALA A 1 107 ? -28.211 -17.862 -6.402 1.00 74.38 107 ALA A C 1
ATOM 824 O O . ALA A 1 107 ? -26.988 -17.975 -6.395 1.00 74.38 107 ALA A O 1
ATOM 825 N N . TYR A 1 108 ? -28.934 -17.927 -5.280 1.00 82.38 108 TYR A N 1
ATOM 826 C CA . TYR A 1 108 ? -28.323 -18.113 -3.963 1.00 82.38 108 TYR A CA 1
ATOM 827 C C . TYR A 1 108 ? -27.603 -19.464 -3.825 1.00 82.38 108 TYR A C 1
ATOM 829 O O . TYR A 1 108 ? -26.569 -19.550 -3.168 1.00 82.38 108 TYR A O 1
ATOM 837 N N . ARG A 1 109 ? -28.099 -20.522 -4.485 1.00 83.56 109 ARG A N 1
ATOM 838 C CA . ARG A 1 109 ? -27.418 -21.828 -4.494 1.00 83.56 109 ARG A CA 1
ATOM 839 C C . ARG A 1 109 ? -26.102 -21.771 -5.262 1.00 83.56 109 ARG A C 1
ATOM 841 O O . ARG A 1 109 ? -25.119 -22.328 -4.791 1.00 83.56 109 ARG A O 1
ATOM 848 N N . PHE A 1 110 ? -26.064 -21.066 -6.392 1.00 86.94 110 PHE A N 1
ATOM 849 C CA . PHE A 1 110 ? -24.819 -20.866 -7.136 1.00 86.94 110 PHE A CA 1
ATOM 850 C C . PHE A 1 110 ? -23.821 -19.997 -6.367 1.00 86.94 110 PHE A C 1
ATOM 852 O O . PHE A 1 110 ? -22.647 -20.343 -6.335 1.00 86.94 110 PHE A O 1
ATOM 859 N N . ALA A 1 111 ? -24.283 -18.944 -5.683 1.00 88.81 111 ALA A N 1
ATOM 860 C CA . ALA A 1 111 ? -23.428 -18.102 -4.845 1.00 88.81 111 ALA A CA 1
ATOM 861 C C . ALA A 1 111 ? -22.837 -18.868 -3.646 1.00 88.81 111 ALA A C 1
ATOM 863 O O . ALA A 1 111 ? -21.653 -18.733 -3.345 1.00 88.81 111 ALA A O 1
ATOM 864 N N . MET A 1 112 ? -23.633 -19.719 -2.988 1.00 92.31 112 MET A N 1
ATOM 865 C CA . MET A 1 112 ? -23.132 -20.591 -1.920 1.00 92.31 112 MET A CA 1
ATOM 866 C C . MET A 1 112 ? -22.129 -21.618 -2.449 1.00 92.31 112 MET A C 1
ATOM 868 O O . MET A 1 112 ? -21.091 -21.821 -1.831 1.00 92.31 112 MET A O 1
ATOM 872 N N . LEU A 1 113 ? -22.391 -22.229 -3.609 1.00 92.19 113 LEU A N 1
ATOM 873 C CA . LEU A 1 113 ? -21.443 -23.158 -4.226 1.00 92.19 113 LEU A CA 1
ATOM 874 C C . LEU A 1 113 ? -20.138 -22.458 -4.619 1.00 92.19 113 LEU A C 1
ATOM 876 O O . LEU A 1 113 ? -19.072 -22.995 -4.340 1.00 92.19 113 LEU A O 1
ATOM 880 N N . SER A 1 114 ? -20.191 -21.252 -5.194 1.00 89.12 114 SER A N 1
ATOM 881 C CA . SER A 1 114 ? -18.975 -20.494 -5.502 1.00 89.12 114 SER A CA 1
ATOM 882 C C . SER A 1 114 ? -18.210 -20.110 -4.240 1.00 89.12 114 SER A C 1
ATOM 884 O O . SER A 1 114 ? -16.991 -20.208 -4.224 1.00 89.12 114 SER A O 1
ATOM 886 N N . LEU A 1 115 ? -18.909 -19.730 -3.167 1.00 91.38 115 LEU A N 1
ATOM 887 C CA . LEU A 1 115 ? -18.281 -19.380 -1.896 1.00 91.38 115 LEU A CA 1
ATOM 888 C C . LEU A 1 115 ? -17.599 -20.596 -1.254 1.00 91.38 115 LEU A C 1
ATOM 890 O O . LEU A 1 115 ? -16.468 -20.476 -0.799 1.00 91.38 115 LEU A O 1
ATOM 894 N N . VAL A 1 116 ? -18.229 -21.775 -1.296 1.00 91.56 116 VAL A N 1
ATOM 895 C CA . VAL A 1 116 ? -17.627 -23.034 -0.824 1.00 91.56 116 VAL A CA 1
ATOM 896 C C . VAL A 1 116 ? -16.421 -23.434 -1.677 1.00 91.56 116 VAL A C 1
ATOM 898 O O . VAL A 1 116 ? -15.416 -23.864 -1.125 1.00 91.56 116 VAL A O 1
ATOM 901 N N . VAL A 1 117 ? -16.475 -23.257 -3.001 1.00 90.00 117 VAL A N 1
ATOM 902 C CA . VAL A 1 117 ? -15.332 -23.529 -3.892 1.00 90.00 117 VAL A CA 1
ATOM 903 C C . VAL A 1 117 ? -14.174 -22.563 -3.625 1.00 90.00 117 VAL A C 1
ATOM 905 O O . VAL A 1 117 ? -13.028 -23.000 -3.595 1.00 90.00 117 VAL A O 1
ATOM 908 N N . ILE A 1 118 ? -14.452 -21.279 -3.374 1.00 85.94 118 ILE A N 1
ATOM 909 C CA . ILE A 1 118 ? -13.429 -20.283 -3.014 1.00 85.94 118 ILE A CA 1
ATOM 910 C C . ILE A 1 118 ? -12.817 -20.602 -1.645 1.00 85.94 118 ILE A C 1
ATOM 912 O O . ILE A 1 118 ? -11.602 -20.538 -1.503 1.00 85.94 118 ILE A O 1
ATOM 916 N N . LEU A 1 119 ? -13.622 -20.994 -0.654 1.00 84.19 119 LEU A N 1
ATOM 917 C CA . LEU A 1 119 ? -13.125 -21.367 0.676 1.00 84.19 119 LEU A CA 1
ATOM 918 C C . LEU A 1 119 ? -12.308 -22.662 0.648 1.00 84.19 119 LEU A C 1
ATOM 920 O O . LEU A 1 119 ? -11.216 -22.700 1.206 1.00 84.19 119 LEU A O 1
ATOM 924 N N . ALA A 1 120 ? -12.796 -23.703 -0.030 1.00 82.56 120 ALA A N 1
ATOM 925 C CA . ALA A 1 120 ? -12.103 -24.986 -0.126 1.00 82.56 120 ALA A CA 1
ATOM 926 C C . ALA A 1 120 ? -10.841 -24.905 -1.003 1.00 82.56 120 ALA A C 1
ATOM 928 O O . ALA A 1 120 ? -9.811 -25.477 -0.653 1.00 82.56 120 ALA A O 1
ATOM 929 N N . GLY A 1 121 ? -10.897 -24.169 -2.118 1.00 75.00 121 GLY A N 1
ATOM 930 C CA . GLY A 1 121 ? -9.735 -23.916 -2.974 1.00 75.00 121 GLY A CA 1
ATOM 931 C C . GLY A 1 121 ? -8.712 -22.988 -2.316 1.00 75.00 121 GLY A C 1
ATOM 932 O O . GLY A 1 121 ? -7.514 -23.249 -2.387 1.00 75.00 121 GLY A O 1
ATOM 933 N N . GLY A 1 122 ? -9.183 -21.955 -1.612 1.00 68.69 122 GLY A N 1
ATOM 934 C CA . GLY A 1 122 ? -8.354 -21.001 -0.875 1.00 68.69 122 GLY A CA 1
ATOM 935 C C . GLY A 1 122 ? -7.575 -21.643 0.275 1.00 68.69 122 GLY A C 1
ATOM 936 O O . GLY A 1 122 ? -6.398 -21.334 0.465 1.00 68.69 122 GLY A O 1
ATOM 937 N N . PHE A 1 123 ? -8.187 -22.591 0.994 1.00 66.94 123 PHE A N 1
ATOM 938 C CA . PHE A 1 123 ? -7.519 -23.323 2.076 1.00 66.94 123 PHE A CA 1
ATOM 939 C C . PHE A 1 123 ? -6.310 -24.126 1.582 1.00 66.94 123 PHE A C 1
ATOM 941 O O . PHE A 1 123 ? -5.277 -24.159 2.245 1.00 66.94 123 PHE A O 1
ATOM 948 N N . PHE A 1 124 ? -6.397 -24.722 0.389 1.00 60.75 124 PHE A N 1
ATOM 949 C CA . PHE A 1 124 ? -5.291 -25.501 -0.170 1.00 60.75 124 PHE A CA 1
ATOM 950 C C . PHE A 1 124 ? -4.108 -24.617 -0.598 1.00 60.75 124 PHE A C 1
ATOM 952 O O . PHE A 1 124 ? -2.955 -25.008 -0.427 1.00 60.75 124 PHE A O 1
ATOM 959 N N . THR A 1 125 ? -4.372 -23.400 -1.086 1.00 57.16 125 THR A N 1
ATOM 960 C CA . THR A 1 125 ? -3.320 -22.400 -1.336 1.00 57.16 125 THR A CA 1
ATOM 961 C C . THR A 1 125 ? -2.663 -21.900 -0.049 1.00 57.16 125 THR A C 1
ATOM 963 O O . THR A 1 125 ? -1.447 -21.744 -0.029 1.00 57.16 125 THR A O 1
ATOM 966 N N . PHE A 1 126 ? -3.417 -21.725 1.041 1.00 56.19 126 PHE A N 1
ATOM 967 C CA . PHE A 1 126 ? -2.842 -21.322 2.331 1.00 56.19 126 PHE A CA 1
ATOM 968 C C . PHE A 1 126 ? -1.983 -22.423 2.970 1.00 56.19 126 PHE A C 1
ATOM 970 O O . PHE A 1 126 ? -0.911 -22.131 3.496 1.00 56.19 126 PHE A O 1
ATOM 977 N N . SER A 1 127 ? -2.389 -23.695 2.883 1.00 54.28 127 SER A N 1
ATOM 978 C CA . SER A 1 127 ? -1.598 -24.801 3.445 1.00 54.28 127 SER A CA 1
ATOM 979 C C . SER A 1 127 ? -0.301 -25.083 2.677 1.00 54.28 127 SER A C 1
ATOM 981 O O . SER A 1 127 ? 0.652 -25.573 3.276 1.00 54.28 127 SER A O 1
ATOM 983 N N . ALA A 1 128 ? -0.210 -24.733 1.388 1.00 52.00 128 ALA A N 1
ATOM 984 C CA . ALA A 1 128 ? 1.055 -24.794 0.651 1.00 52.00 128 ALA A CA 1
ATOM 985 C C . ALA A 1 128 ? 2.031 -23.657 1.033 1.00 52.00 128 ALA A C 1
ATOM 987 O O . ALA A 1 128 ? 3.240 -23.821 0.889 1.00 52.00 128 ALA A O 1
ATOM 988 N N . SER A 1 129 ? 1.537 -22.530 1.564 1.00 45.41 129 SER A N 1
ATOM 989 C CA . SER A 1 129 ? 2.363 -21.384 1.982 1.00 45.41 129 SER A CA 1
ATOM 990 C C . SER A 1 129 ? 3.025 -21.540 3.353 1.00 45.41 129 SER A C 1
ATOM 992 O O . SER A 1 129 ? 3.970 -20.812 3.644 1.00 45.41 129 SER A O 1
ATOM 994 N N . ALA A 1 130 ? 2.593 -22.499 4.176 1.00 50.59 130 ALA A N 1
ATOM 995 C CA . ALA A 1 130 ? 3.219 -22.764 5.475 1.00 50.59 130 ALA A CA 1
ATOM 996 C C . ALA A 1 130 ? 4.567 -23.510 5.362 1.00 50.59 130 ALA A C 1
ATOM 998 O O . ALA A 1 130 ? 5.340 -23.536 6.314 1.00 50.59 130 ALA A O 1
ATOM 999 N N . SER A 1 131 ? 4.887 -24.087 4.197 1.00 48.28 131 SER A N 1
ATOM 1000 C CA . SER A 1 131 ? 6.159 -24.777 3.954 1.00 48.28 131 SER A CA 1
ATOM 1001 C C . SER A 1 131 ? 7.114 -23.902 3.128 1.00 48.28 131 SER A C 1
ATOM 1003 O O . SER A 1 131 ? 7.363 -24.167 1.957 1.00 48.28 131 SER A O 1
ATOM 1005 N N . GLY A 1 132 ? 7.661 -22.849 3.742 1.00 45.19 132 GLY A N 1
ATOM 1006 C CA . GLY A 1 132 ? 8.979 -22.300 3.372 1.00 45.19 132 GLY A CA 1
ATOM 1007 C C . GLY A 1 132 ? 9.091 -21.351 2.170 1.00 45.19 132 GLY A C 1
ATOM 1008 O O . GLY A 1 132 ? 10.210 -21.059 1.760 1.00 45.19 132 GLY A O 1
ATOM 1009 N N . LEU A 1 133 ? 7.990 -20.835 1.612 1.00 47.12 133 LEU A N 1
ATOM 1010 C CA . LEU A 1 133 ? 8.022 -19.808 0.548 1.00 47.12 133 LEU A CA 1
ATOM 1011 C C . LEU A 1 133 ? 7.182 -18.562 0.906 1.00 47.12 133 LEU A C 1
ATOM 1013 O O . LEU A 1 133 ? 6.590 -17.924 0.036 1.00 47.12 133 LEU A O 1
ATOM 1017 N N . ALA A 1 134 ? 7.070 -18.246 2.200 1.00 47.88 134 ALA A N 1
ATOM 1018 C CA . ALA A 1 134 ? 6.193 -17.190 2.714 1.00 47.88 134 ALA A CA 1
ATOM 1019 C C . ALA A 1 134 ? 6.725 -15.760 2.480 1.00 47.88 134 ALA A C 1
ATOM 1021 O O . ALA A 1 134 ? 5.921 -14.835 2.353 1.00 47.88 134 ALA A O 1
ATOM 1022 N N . ASP A 1 135 ? 8.041 -15.576 2.317 1.00 54.59 135 ASP A N 1
ATOM 1023 C CA . ASP A 1 135 ? 8.630 -14.236 2.152 1.00 54.59 135 ASP A CA 1
ATOM 1024 C C . ASP A 1 135 ? 8.257 -13.560 0.825 1.00 54.59 135 ASP A C 1
ATOM 1026 O O . ASP A 1 135 ? 8.148 -12.337 0.755 1.00 54.59 135 ASP A O 1
ATOM 1030 N N . ASN A 1 136 ? 7.966 -14.335 -0.225 1.00 56.66 136 ASN A N 1
ATOM 1031 C CA . ASN A 1 136 ? 7.581 -13.764 -1.518 1.00 56.66 136 ASN A CA 1
ATOM 1032 C C . ASN A 1 136 ? 6.082 -13.434 -1.608 1.00 56.66 136 ASN A C 1
ATOM 1034 O O . ASN A 1 136 ? 5.695 -12.492 -2.299 1.00 56.66 136 ASN A O 1
ATOM 1038 N N . ILE A 1 137 ? 5.208 -14.163 -0.909 1.00 57.09 137 ILE A N 1
ATOM 1039 C CA . ILE A 1 137 ? 3.750 -14.008 -1.068 1.00 57.09 137 ILE A CA 1
ATOM 1040 C C . ILE A 1 137 ? 3.238 -12.773 -0.318 1.00 57.09 137 ILE A C 1
ATOM 1042 O O . ILE A 1 137 ? 2.388 -12.058 -0.848 1.00 57.09 137 ILE A O 1
ATOM 1046 N N . MET A 1 138 ? 3.800 -12.459 0.856 1.00 60.00 138 MET A N 1
ATOM 1047 C CA . MET A 1 138 ? 3.478 -11.211 1.563 1.00 60.00 138 MET A CA 1
ATOM 1048 C C . MET A 1 138 ? 3.921 -9.974 0.773 1.00 60.00 138 MET A C 1
ATOM 1050 O O . MET A 1 138 ? 3.156 -9.015 0.689 1.00 60.00 138 MET A O 1
ATOM 1054 N N . GLN A 1 139 ? 5.084 -10.015 0.111 1.00 58.78 139 GLN A N 1
ATOM 1055 C CA . GLN A 1 139 ? 5.497 -8.944 -0.804 1.00 58.78 139 GLN A CA 1
ATOM 1056 C C . GLN A 1 139 ? 4.555 -8.833 -2.009 1.00 58.78 139 GLN A C 1
ATOM 1058 O O . GLN A 1 139 ? 4.139 -7.734 -2.367 1.00 58.78 139 GLN A O 1
ATOM 1063 N N . THR A 1 140 ? 4.144 -9.964 -2.591 1.00 61.53 140 THR A N 1
ATOM 1064 C CA . THR A 1 140 ? 3.223 -9.969 -3.740 1.00 61.53 140 THR A CA 1
ATOM 1065 C C . THR A 1 140 ? 1.849 -9.395 -3.368 1.00 61.53 140 THR A C 1
ATOM 1067 O O . THR A 1 140 ? 1.266 -8.629 -4.136 1.00 61.53 140 THR A O 1
ATOM 1070 N N . LEU A 1 141 ? 1.343 -9.709 -2.169 1.00 63.09 141 LEU A N 1
ATOM 1071 C CA . LEU A 1 141 ? 0.091 -9.147 -1.663 1.00 63.09 141 LEU A CA 1
ATOM 1072 C C . LEU A 1 141 ? 0.209 -7.642 -1.399 1.00 63.09 141 LEU A C 1
ATOM 1074 O O . LEU A 1 141 ? -0.687 -6.900 -1.807 1.00 63.09 141 LEU A O 1
ATOM 1078 N N . PHE A 1 142 ? 1.319 -7.178 -0.816 1.00 64.62 142 PHE A N 1
ATOM 1079 C CA . PHE A 1 142 ? 1.574 -5.747 -0.616 1.00 64.62 142 PHE A CA 1
ATOM 1080 C C . PHE A 1 142 ? 1.574 -4.968 -1.941 1.00 64.62 142 PHE A C 1
ATOM 1082 O O . PHE A 1 142 ? 0.860 -3.972 -2.056 1.00 64.62 142 PHE A O 1
ATOM 1089 N N . PHE A 1 143 ? 2.258 -5.476 -2.972 1.00 61.91 143 PHE A N 1
ATOM 1090 C CA . PHE A 1 143 ? 2.251 -4.864 -4.307 1.00 61.91 143 PHE A CA 1
ATOM 1091 C C . PHE A 1 143 ? 0.856 -4.848 -4.951 1.00 61.91 143 PHE A C 1
ATOM 1093 O O . PHE A 1 143 ? 0.475 -3.873 -5.599 1.00 61.91 143 PHE A O 1
ATOM 1100 N N . SER A 1 144 ? 0.056 -5.901 -4.756 1.00 52.97 144 SER A N 1
ATOM 1101 C CA . SER A 1 144 ? -1.295 -5.956 -5.330 1.00 52.97 144 SER A CA 1
ATOM 1102 C C . SER A 1 144 ? -2.299 -5.016 -4.645 1.00 52.97 144 SER A C 1
ATOM 1104 O O . SER A 1 144 ? -3.231 -4.552 -5.300 1.00 52.97 144 SER A O 1
ATOM 1106 N N . PHE A 1 145 ? -2.105 -4.675 -3.366 1.00 57.72 145 PHE A N 1
ATOM 1107 C CA . PHE A 1 145 ? -2.947 -3.692 -2.674 1.00 57.72 145 PHE A CA 1
ATOM 1108 C C . PHE A 1 145 ? -2.598 -2.246 -3.042 1.00 57.72 145 PHE A C 1
ATOM 1110 O O . PHE A 1 145 ? -3.503 -1.414 -3.138 1.00 57.72 145 PHE A O 1
ATOM 1117 N N . GLU A 1 146 ? -1.328 -1.953 -3.322 1.00 56.00 146 GLU A N 1
ATOM 1118 C CA . GLU A 1 146 ? -0.895 -0.624 -3.771 1.00 56.00 146 GLU A CA 1
ATOM 1119 C C . GLU A 1 146 ? -1.516 -0.268 -5.136 1.00 56.00 146 GLU A C 1
ATOM 1121 O O . GLU A 1 146 ? -2.021 0.838 -5.329 1.00 56.00 146 GLU A O 1
ATOM 1126 N N . GLN A 1 147 ? -1.641 -1.252 -6.036 1.00 55.03 147 GLN A N 1
ATOM 1127 C CA . GLN A 1 147 ? -2.270 -1.075 -7.352 1.00 55.03 147 GLN A CA 1
ATOM 1128 C C . GLN A 1 147 ? -3.781 -0.778 -7.306 1.00 55.03 147 GLN A C 1
ATOM 1130 O O . GLN A 1 147 ? -4.324 -0.173 -8.231 1.00 55.03 147 GLN A O 1
ATOM 1135 N N . VAL A 1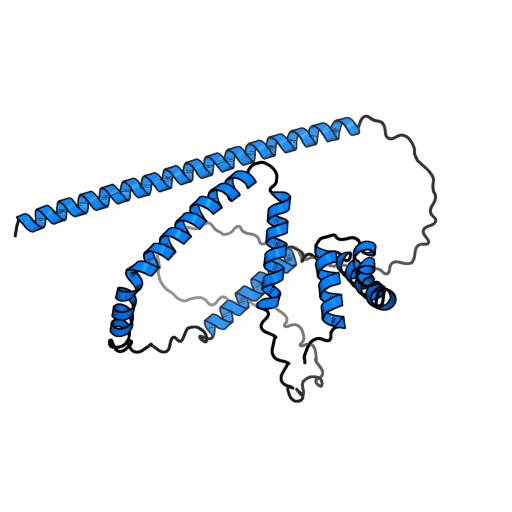 148 ? -4.483 -1.187 -6.245 1.00 49.75 148 VAL A N 1
ATOM 1136 C CA . VAL A 1 148 ? -5.925 -0.916 -6.083 1.00 49.75 148 VAL A CA 1
ATOM 1137 C C . VAL A 1 148 ? -6.162 0.404 -5.338 1.00 49.75 148 VAL A C 1
ATOM 1139 O O . VAL A 1 148 ? -7.192 1.051 -5.550 1.00 49.75 148 VAL A O 1
ATOM 1142 N N . GLY A 1 149 ? -5.192 0.851 -4.531 1.00 51.66 149 GLY A N 1
ATOM 1143 C CA . GLY A 1 149 ? -5.217 2.146 -3.849 1.00 51.66 149 GLY A CA 1
ATOM 1144 C C . GLY A 1 149 ? -5.330 3.331 -4.812 1.00 51.66 149 GLY A C 1
ATOM 1145 O O . GLY A 1 149 ? -6.141 4.226 -4.578 1.00 51.66 149 GLY A O 1
ATOM 1146 N N . ASP A 1 150 ? -4.629 3.287 -5.948 1.00 48.28 150 ASP A N 1
ATOM 1147 C CA . ASP A 1 150 ? -4.672 4.355 -6.959 1.00 48.28 150 ASP A CA 1
ATOM 1148 C C . ASP A 1 150 ? -5.983 4.403 -7.763 1.00 48.28 150 ASP A C 1
ATOM 1150 O O . ASP A 1 150 ? -6.389 5.461 -8.247 1.00 48.28 150 ASP A O 1
ATOM 1154 N N . LEU A 1 151 ? -6.712 3.287 -7.852 1.00 48.28 151 LEU A N 1
ATOM 1155 C CA . LEU A 1 151 ? -8.039 3.234 -8.482 1.00 48.28 151 LEU A CA 1
ATOM 1156 C C . LEU A 1 151 ? -9.161 3.719 -7.553 1.00 48.28 151 LEU A C 1
ATOM 1158 O O . LEU A 1 151 ? -10.218 4.140 -8.029 1.00 48.28 151 LEU A O 1
ATOM 1162 N N . LEU A 1 152 ? -8.927 3.692 -6.238 1.00 48.19 152 LEU A N 1
ATOM 1163 C CA . LEU A 1 152 ? -9.824 4.242 -5.220 1.00 48.19 152 LEU A CA 1
ATOM 1164 C C . LEU A 1 152 ? -9.363 5.599 -4.683 1.00 48.19 152 LEU A C 1
ATOM 1166 O O . LEU A 1 152 ? -10.025 6.149 -3.797 1.00 48.19 152 LEU A O 1
ATOM 1170 N N . LEU A 1 153 ? -8.297 6.176 -5.249 1.00 45.69 153 LEU A N 1
ATOM 1171 C CA . LEU A 1 153 ? -7.888 7.545 -4.980 1.00 45.69 153 LEU A CA 1
ATOM 1172 C C . LEU A 1 153 ? -8.945 8.494 -5.559 1.00 45.69 153 LEU A C 1
ATOM 1174 O O . LEU A 1 153 ? -8.862 9.007 -6.677 1.00 45.69 153 LEU A O 1
ATOM 1178 N N . VAL A 1 154 ? -9.989 8.713 -4.760 1.00 47.00 154 VAL A N 1
ATOM 1179 C CA . VAL A 1 154 ? -10.887 9.854 -4.851 1.00 47.00 154 VAL A CA 1
ATOM 1180 C C . VAL A 1 154 ? -9.992 11.079 -4.937 1.00 47.00 154 VAL A C 1
ATOM 1182 O O . VAL A 1 154 ? -9.404 11.508 -3.948 1.00 47.00 154 VAL A O 1
ATOM 1185 N N . LYS A 1 155 ? -9.856 11.595 -6.159 1.00 35.22 155 LYS A N 1
ATOM 1186 C CA . LYS A 1 155 ? -9.154 12.832 -6.485 1.00 35.22 155 LYS A CA 1
ATOM 1187 C C . LYS A 1 155 ? -9.566 13.879 -5.443 1.00 35.22 155 LYS A C 1
ATOM 1189 O O . LYS A 1 155 ? -10.743 14.260 -5.453 1.00 35.22 155 LYS A O 1
ATOM 1194 N N . PRO A 1 156 ? -8.678 14.332 -4.538 1.00 46.44 156 PRO A N 1
ATOM 1195 C CA . PRO A 1 156 ? -9.033 15.430 -3.660 1.00 46.44 156 PRO A CA 1
ATOM 1196 C C . PRO A 1 156 ? -9.395 16.604 -4.568 1.00 46.44 156 PRO A C 1
ATOM 1198 O O . PRO A 1 156 ? -8.645 16.959 -5.482 1.00 46.44 156 PRO A O 1
ATOM 1201 N N . SER A 1 157 ? -10.611 17.126 -4.399 1.00 41.91 157 SER A N 1
ATOM 1202 C CA . SER A 1 157 ? -11.090 18.257 -5.187 1.00 41.91 157 SER A CA 1
ATOM 1203 C C . SER A 1 157 ? -10.066 19.389 -5.100 1.00 41.91 157 SER A C 1
ATOM 1205 O O . SER A 1 157 ? -9.555 19.622 -3.999 1.00 41.91 157 SER A O 1
ATOM 1207 N N . PRO A 1 158 ? -9.776 20.099 -6.205 1.00 50.66 158 PRO A N 1
ATOM 1208 C CA . PRO A 1 158 ? -8.844 21.216 -6.171 1.00 50.66 158 PRO A CA 1
ATOM 1209 C C . PRO A 1 158 ? -9.262 22.186 -5.059 1.00 50.66 158 PRO A C 1
ATOM 1211 O O . PRO A 1 158 ? -10.468 22.418 -4.894 1.00 50.66 158 PRO A O 1
ATOM 1214 N N . PRO A 1 159 ? -8.304 22.718 -4.280 1.00 47.00 159 PRO A N 1
ATOM 1215 C CA . PRO A 1 159 ? -8.619 23.649 -3.213 1.00 47.00 159 PRO A CA 1
ATOM 1216 C C . PRO A 1 159 ? -9.433 24.788 -3.820 1.00 47.00 159 PRO A C 1
ATOM 1218 O O . PRO A 1 159 ? -8.998 25.448 -4.767 1.00 47.00 159 PRO A O 1
ATOM 1221 N N . LYS A 1 160 ? -10.657 24.978 -3.313 1.00 55.19 160 LYS A N 1
ATOM 1222 C CA . LYS A 1 160 ? -11.434 26.180 -3.615 1.00 55.19 160 LYS A CA 1
ATOM 1223 C C . LYS A 1 160 ? -10.517 27.372 -3.328 1.00 55.19 160 LYS A C 1
ATOM 1225 O O . LYS A 1 160 ? -9.883 27.352 -2.271 1.00 55.19 160 LYS A O 1
ATOM 1230 N N . PRO A 1 161 ? -10.430 28.374 -4.221 1.00 46.25 161 PRO A N 1
ATOM 1231 C CA . PRO A 1 161 ? -9.695 29.593 -3.929 1.00 46.25 161 PRO A CA 1
ATOM 1232 C C . PRO A 1 161 ? -10.330 30.209 -2.684 1.00 46.25 161 PRO A C 1
ATOM 1234 O O . PRO A 1 161 ? -11.415 30.787 -2.745 1.00 46.25 161 PRO A O 1
ATOM 1237 N N . MET A 1 162 ? -9.701 29.990 -1.530 1.00 47.22 162 MET A N 1
ATOM 1238 C CA . MET A 1 162 ? -10.013 30.751 -0.338 1.00 47.22 162 MET A CA 1
ATOM 1239 C C . MET A 1 162 ? -9.559 32.162 -0.663 1.00 47.22 162 MET A C 1
ATOM 1241 O O . MET A 1 162 ? -8.370 32.398 -0.885 1.00 47.22 162 MET A O 1
ATOM 1245 N N . GLY A 1 163 ? -10.532 33.061 -0.789 1.00 47.66 163 GLY A N 1
ATOM 1246 C CA . GLY A 1 163 ? -10.263 34.484 -0.824 1.00 47.66 163 GLY A CA 1
ATOM 1247 C C . GLY A 1 163 ? -9.332 34.828 0.331 1.00 47.66 163 GLY A C 1
ATOM 1248 O O . GLY A 1 163 ? -9.537 34.360 1.448 1.00 47.66 163 GLY A O 1
ATOM 1249 N N . GLU A 1 164 ? -8.279 35.556 -0.019 1.00 44.88 164 GLU A N 1
ATOM 1250 C CA . GLU A 1 164 ? -7.393 36.346 0.830 1.00 44.88 164 GLU A CA 1
ATOM 1251 C C . GLU A 1 164 ? -7.782 36.320 2.316 1.00 44.88 164 GLU A C 1
ATOM 1253 O O . GLU A 1 164 ? -8.620 37.094 2.771 1.00 44.88 164 GLU A O 1
ATOM 1258 N N . ASN A 1 165 ? -7.167 35.408 3.075 1.00 47.19 165 ASN A N 1
ATOM 1259 C CA . ASN A 1 165 ? -7.201 35.453 4.531 1.00 47.19 165 ASN A CA 1
ATOM 1260 C C . ASN A 1 165 ? -6.241 36.567 4.993 1.00 47.19 165 ASN A C 1
ATOM 1262 O O . ASN A 1 165 ? -5.029 36.437 4.788 1.00 47.19 165 ASN A O 1
ATOM 1266 N N . PRO A 1 166 ? -6.728 37.642 5.637 1.00 49.88 166 PRO A N 1
ATOM 1267 C CA . PRO A 1 166 ? -5.898 38.741 6.118 1.00 49.88 166 PRO A CA 1
ATOM 1268 C C . PRO A 1 166 ? -5.282 38.389 7.481 1.00 49.88 166 PRO A C 1
ATOM 1270 O O . PRO A 1 166 ? -5.641 38.979 8.494 1.00 49.88 166 PRO A O 1
ATOM 1273 N N . ILE A 1 167 ? -4.405 37.379 7.539 1.00 46.00 167 ILE A N 1
ATOM 1274 C CA . ILE A 1 167 ? -3.841 36.898 8.823 1.00 46.00 167 ILE A CA 1
ATOM 1275 C C . ILE A 1 167 ? -2.307 37.026 8.902 1.00 46.00 167 ILE A C 1
ATOM 1277 O O . ILE A 1 167 ? -1.745 36.963 9.986 1.00 46.00 167 ILE A O 1
ATOM 1281 N N . PHE A 1 168 ? -1.599 37.337 7.810 1.00 45.69 168 PHE A N 1
ATOM 1282 C CA . PHE A 1 168 ? -0.135 37.533 7.846 1.00 45.69 168 PHE A CA 1
ATOM 1283 C C . PHE A 1 168 ? 0.308 38.999 7.962 1.00 45.69 168 PHE A C 1
ATOM 1285 O O . PHE A 1 168 ? 1.268 39.441 7.335 1.00 45.69 168 PHE A O 1
ATOM 1292 N N . SER A 1 169 ? -0.387 39.778 8.785 1.00 46.75 169 SER A N 1
ATOM 1293 C CA . SER A 1 169 ? 0.092 41.093 9.228 1.00 46.75 169 SER A CA 1
ATOM 1294 C C . SER A 1 169 ? -0.403 41.374 10.640 1.00 46.75 169 SER A C 1
ATOM 1296 O O . SER A 1 169 ? -1.220 42.258 10.864 1.00 46.75 169 SER A O 1
ATOM 1298 N N . SER A 1 170 ? 0.074 40.602 11.609 1.00 48.34 170 SER A N 1
ATOM 1299 C CA . SER A 1 170 ? 0.088 41.074 12.987 1.00 48.34 170 SER A CA 1
ATOM 1300 C C . SER A 1 170 ? 1.333 40.550 13.669 1.00 48.34 170 SER A C 1
ATOM 1302 O O . SER A 1 170 ? 1.500 39.340 13.819 1.00 48.34 170 SER A O 1
ATOM 1304 N N . ASP A 1 171 ? 2.192 41.492 14.036 1.00 43.44 171 ASP A N 1
ATOM 1305 C CA . ASP A 1 171 ? 3.051 41.483 15.211 1.00 43.44 171 ASP A CA 1
ATOM 1306 C C . ASP A 1 171 ? 2.651 40.394 16.216 1.00 43.44 171 ASP A C 1
ATOM 1308 O O . ASP A 1 171 ? 1.820 40.599 17.102 1.00 43.44 171 ASP A O 1
ATOM 1312 N N . TYR A 1 172 ? 3.229 39.203 16.066 1.00 44.19 172 TYR A N 1
ATOM 1313 C CA . TYR A 1 172 ? 3.140 38.180 17.093 1.00 44.19 172 TYR A CA 1
ATOM 1314 C C . TYR A 1 172 ? 4.106 38.594 18.200 1.00 44.19 172 TYR A C 1
ATOM 1316 O O . TYR A 1 172 ? 5.265 38.187 18.241 1.00 44.19 172 TYR A O 1
ATOM 1324 N N . VAL A 1 173 ? 3.621 39.460 19.088 1.00 47.38 173 VAL A N 1
ATOM 1325 C CA . VAL A 1 173 ? 4.187 39.604 20.424 1.00 47.38 173 VAL A CA 1
ATOM 1326 C C . VAL A 1 173 ? 3.956 38.260 21.101 1.00 47.38 173 VAL A C 1
ATOM 1328 O O . VAL A 1 173 ? 2.813 37.873 21.348 1.00 47.38 173 VAL A O 1
ATOM 1331 N N . LEU A 1 174 ? 5.044 37.520 21.315 1.00 52.91 174 LEU A N 1
ATOM 1332 C CA . LEU A 1 174 ? 5.062 36.341 22.171 1.00 52.91 174 LEU A CA 1
ATOM 1333 C C . LEU A 1 174 ? 4.377 36.745 23.488 1.00 52.91 174 LEU A C 1
ATOM 1335 O O . LEU A 1 174 ? 4.882 37.657 24.144 1.00 52.91 174 LEU A O 1
ATOM 1339 N N . PRO A 1 175 ? 3.225 36.162 23.863 1.00 45.06 175 PRO A N 1
ATOM 1340 C CA . PRO A 1 175 ? 2.689 36.408 25.187 1.00 45.06 175 PRO A CA 1
ATOM 1341 C C . PRO A 1 175 ? 3.740 35.912 26.173 1.00 45.06 175 PRO A C 1
ATOM 1343 O O . PRO A 1 175 ? 4.169 34.758 26.074 1.00 45.06 175 PRO A O 1
ATOM 1346 N N . ASP A 1 176 ? 4.186 36.807 27.060 1.00 47.38 176 ASP A N 1
ATOM 1347 C CA . ASP A 1 176 ? 5.050 36.458 28.180 1.00 47.38 176 ASP A CA 1
ATOM 1348 C C . ASP A 1 176 ? 4.502 35.174 28.789 1.00 47.38 176 ASP A C 1
ATOM 1350 O O . ASP A 1 176 ? 3.306 35.070 29.092 1.00 47.38 176 ASP A O 1
ATOM 1354 N N . SER A 1 177 ? 5.373 34.167 28.842 1.00 48.88 177 SER A N 1
ATOM 1355 C CA . SER A 1 177 ? 5.081 32.857 29.402 1.00 48.88 177 SER A CA 1
ATOM 1356 C C . SER A 1 177 ? 4.246 33.048 30.665 1.00 48.88 177 SER A C 1
ATOM 1358 O O . SER A 1 177 ? 4.709 33.768 31.553 1.00 48.88 177 SER A O 1
ATOM 1360 N N . PRO A 1 178 ? 3.035 32.471 30.771 1.00 49.84 178 PRO A N 1
ATOM 1361 C CA . PRO A 1 178 ? 2.293 32.565 32.011 1.00 49.84 178 PRO A CA 1
ATOM 1362 C C . PRO A 1 178 ? 3.168 31.925 33.081 1.00 49.84 178 PRO A C 1
ATOM 1364 O O . PRO A 1 178 ? 3.429 30.721 33.028 1.00 49.84 178 PRO A O 1
ATOM 1367 N N . ASP A 1 179 ? 3.663 32.754 34.000 1.00 49.03 179 ASP A N 1
ATOM 1368 C CA . ASP A 1 179 ? 4.363 32.316 35.192 1.00 49.03 179 ASP A CA 1
ATOM 1369 C C . ASP A 1 179 ? 3.448 31.320 35.890 1.00 49.03 179 ASP A C 1
ATOM 1371 O O . ASP A 1 179 ? 2.445 31.665 36.519 1.00 49.03 179 ASP A O 1
ATOM 1375 N N . TYR A 1 180 ? 3.773 30.043 35.721 1.00 48.03 180 TYR A N 1
ATOM 1376 C CA . TYR A 1 180 ? 3.032 28.929 36.280 1.00 48.03 180 TYR A CA 1
ATOM 1377 C C . TYR A 1 180 ? 3.415 28.783 37.759 1.00 48.03 180 TYR A C 1
ATOM 1379 O O . TYR A 1 180 ? 3.789 27.711 38.224 1.00 48.03 180 TYR A O 1
ATOM 1387 N N . SER A 1 181 ? 3.328 29.874 38.527 1.00 47.19 181 SER A N 1
ATOM 1388 C CA . SER A 1 181 ? 3.277 29.842 39.987 1.00 47.19 181 SER A CA 1
ATOM 1389 C C . SER A 1 181 ? 1.820 29.618 40.393 1.00 47.19 181 SER A C 1
ATOM 1391 O O . SER A 1 181 ? 1.147 30.487 40.949 1.00 47.19 181 SER A O 1
ATOM 1393 N N . GLY A 1 182 ? 1.292 28.454 40.018 1.00 41.78 182 GLY A N 1
ATOM 1394 C CA . GLY A 1 182 ? -0.017 27.996 40.452 1.00 41.78 182 GLY A CA 1
ATOM 1395 C C . GLY A 1 182 ? 0.025 27.677 41.939 1.00 41.78 182 GLY A C 1
ATOM 1396 O O . GLY A 1 182 ? 0.332 26.553 42.326 1.00 41.78 182 GLY A O 1
ATOM 1397 N N . ASP A 1 183 ? -0.281 28.677 42.759 1.00 47.94 183 ASP A N 1
ATOM 1398 C CA . ASP A 1 183 ? -0.617 28.537 44.169 1.00 47.94 183 ASP A CA 1
ATOM 1399 C C . ASP A 1 183 ? -1.915 27.713 44.251 1.00 47.94 183 ASP A C 1
ATOM 1401 O O . ASP A 1 183 ? -3.029 28.204 44.043 1.00 47.94 183 ASP A O 1
ATOM 1405 N N . PHE A 1 184 ? -1.753 26.400 44.420 1.00 45.44 184 PHE A N 1
ATOM 1406 C CA . PHE A 1 184 ? -2.825 25.411 44.382 1.00 45.44 184 PHE A CA 1
ATOM 1407 C C . PHE A 1 184 ? -3.663 25.526 45.663 1.00 45.44 184 PHE A C 1
ATOM 1409 O O . PHE A 1 184 ? -3.501 24.774 46.624 1.00 45.44 184 PHE A O 1
ATOM 1416 N N . LYS A 1 185 ? -4.586 26.492 45.697 1.00 45.41 185 LYS A N 1
ATOM 1417 C CA . LYS A 1 185 ? -5.661 26.510 46.691 1.00 45.41 185 LYS A CA 1
ATOM 1418 C C . LYS A 1 185 ? -6.582 25.330 46.417 1.00 45.41 185 LYS A C 1
ATOM 1420 O O . LYS A 1 185 ? -7.482 25.405 45.584 1.00 45.41 185 LYS A O 1
ATOM 1425 N N . GLY A 1 186 ? -6.333 24.239 47.137 1.00 42.91 186 GLY A N 1
ATOM 1426 C CA . GLY A 1 186 ? -7.233 23.102 47.224 1.00 42.91 186 GLY A CA 1
ATOM 1427 C C . GLY A 1 186 ? -8.638 23.585 47.563 1.00 42.91 186 GLY A C 1
ATOM 1428 O O . GLY A 1 186 ? -8.884 24.125 48.643 1.00 42.91 186 GLY A O 1
ATOM 1429 N N . SER A 1 187 ? -9.562 23.410 46.622 1.00 44.69 187 SER A N 1
ATOM 1430 C CA . SER A 1 187 ? -10.984 23.528 46.890 1.00 44.69 187 SER A CA 1
ATOM 1431 C C . SER A 1 187 ? -11.348 22.428 47.880 1.00 44.69 187 SER A C 1
ATOM 1433 O O . SER A 1 187 ? -11.455 21.256 47.512 1.00 44.69 187 SER A O 1
ATOM 1435 N N . ALA A 1 188 ? -11.491 22.805 49.148 1.00 41.94 188 ALA A N 1
ATOM 1436 C CA . ALA A 1 188 ? -12.110 21.973 50.159 1.00 41.94 188 ALA A CA 1
ATOM 1437 C C . ALA A 1 188 ? -13.537 21.655 49.695 1.00 41.94 188 ALA A C 1
ATOM 1439 O O . ALA A 1 188 ? -14.433 22.497 49.748 1.00 41.94 188 ALA A O 1
ATOM 1440 N N . VAL A 1 189 ? -13.723 20.437 49.192 1.00 45.66 189 VAL A N 1
ATOM 1441 C CA . VAL A 1 189 ? -15.041 19.850 48.990 1.00 45.66 189 VAL A CA 1
ATOM 1442 C C . VAL A 1 189 ? -15.620 19.612 50.377 1.00 45.66 189 VAL A C 1
ATOM 1444 O O . VAL A 1 189 ? -15.135 18.793 51.155 1.00 45.66 189 VAL A O 1
ATOM 1447 N N . VAL A 1 190 ? -16.635 20.405 50.697 1.00 44.06 190 VAL A N 1
ATOM 1448 C CA . VAL A 1 190 ? -17.442 20.275 51.902 1.00 44.06 190 VAL A CA 1
ATOM 1449 C C . VAL A 1 190 ? -18.278 19.000 51.793 1.00 44.06 190 VAL A C 1
ATOM 1451 O O . VAL A 1 190 ? -19.146 18.898 50.933 1.00 44.06 190 VAL A O 1
ATOM 1454 N N . GLY A 1 191 ? -17.995 18.058 52.693 1.00 44.34 191 GLY A N 1
ATOM 1455 C CA . GLY A 1 191 ? -18.981 17.242 53.406 1.00 44.34 191 GLY A CA 1
ATOM 1456 C C . GLY A 1 191 ? -19.927 16.368 52.583 1.00 44.34 191 GLY A C 1
ATOM 1457 O O . GLY A 1 191 ? -21.080 16.730 52.378 1.00 44.34 191 GLY A O 1
ATOM 1458 N N . GLY A 1 192 ? -19.475 15.159 52.255 1.00 39.91 192 GLY A N 1
ATOM 1459 C CA . GLY A 1 192 ? -20.342 14.003 52.038 1.00 39.91 192 GLY A CA 1
ATOM 1460 C C . GLY A 1 192 ? -19.744 12.807 52.770 1.00 39.91 192 GLY A C 1
ATOM 1461 O O . GLY A 1 192 ? -18.746 12.257 52.316 1.00 39.91 192 GLY A O 1
ATOM 1462 N N . GLU A 1 193 ? -20.308 12.467 53.931 1.00 49.22 193 GLU A N 1
ATOM 1463 C CA . GLU A 1 193 ? -19.957 11.290 54.733 1.00 49.22 193 GLU A CA 1
ATOM 1464 C C . GLU A 1 193 ? -20.043 10.013 53.889 1.00 49.22 193 GLU A C 1
ATOM 1466 O O . GLU A 1 193 ? -21.133 9.572 53.528 1.00 49.22 193 GLU A O 1
ATOM 1471 N N . ILE A 1 194 ? -18.895 9.394 53.610 1.00 48.03 194 ILE A N 1
ATOM 1472 C CA . ILE A 1 194 ? -18.818 7.961 53.336 1.00 48.03 194 ILE A CA 1
ATOM 1473 C C . ILE A 1 194 ? -17.681 7.405 54.185 1.00 48.03 194 ILE A C 1
ATOM 1475 O O . ILE A 1 194 ? -16.531 7.838 54.105 1.00 48.03 194 ILE A O 1
ATOM 1479 N N . ASP A 1 195 ? -18.081 6.478 55.043 1.00 47.06 195 ASP A N 1
ATOM 1480 C CA . ASP A 1 195 ? -17.285 5.783 56.035 1.00 47.06 195 ASP A CA 1
ATOM 1481 C C . ASP A 1 195 ? -16.089 5.033 55.430 1.00 47.06 195 ASP A C 1
ATOM 1483 O O . ASP A 1 195 ? -16.213 4.266 54.477 1.00 47.06 195 ASP A O 1
ATOM 1487 N N . GLN A 1 196 ? -14.944 5.266 56.070 1.00 51.44 196 GLN A N 1
ATOM 1488 C CA . GLN A 1 196 ? -13.877 4.323 56.412 1.00 51.44 196 GLN A CA 1
ATOM 1489 C C . GLN A 1 196 ? -13.530 3.203 55.420 1.00 51.44 196 GLN A C 1
ATOM 1491 O O . GLN A 1 196 ? -14.170 2.155 55.360 1.00 51.44 196 GLN A O 1
ATOM 1496 N N . GLY A 1 197 ? -12.342 3.327 54.823 1.00 46.34 197 GLY A N 1
ATOM 1497 C CA . GLY A 1 197 ? -11.593 2.144 54.425 1.00 46.34 197 GLY A CA 1
ATOM 1498 C C . GLY A 1 197 ? -10.388 2.399 53.537 1.00 46.34 197 GLY A C 1
ATOM 1499 O O . GLY A 1 197 ? -10.501 2.331 52.321 1.00 46.34 197 GLY A O 1
ATOM 1500 N N . ARG A 1 198 ? -9.222 2.453 54.191 1.00 38.66 198 ARG A N 1
ATOM 1501 C CA . ARG A 1 198 ? -7.938 1.926 53.701 1.00 38.66 198 ARG A CA 1
ATOM 1502 C C . ARG A 1 198 ? -7.017 2.897 52.952 1.00 38.66 198 ARG A C 1
ATOM 1504 O O . ARG A 1 198 ? -7.060 3.082 51.742 1.00 38.66 198 ARG A O 1
ATOM 1511 N N . GLU A 1 199 ? -6.140 3.453 53.776 1.00 57.97 199 GLU A N 1
ATOM 1512 C CA . GLU A 1 199 ? -4.806 3.967 53.485 1.00 57.97 199 GLU A CA 1
ATOM 1513 C C . GLU A 1 199 ? -3.981 2.956 52.662 1.00 57.97 199 GLU A C 1
ATOM 1515 O O . GLU A 1 199 ? -4.112 1.753 52.890 1.00 57.97 199 GLU A O 1
ATOM 1520 N N . ASP A 1 200 ? -3.197 3.462 51.696 1.00 50.03 200 ASP A N 1
ATOM 1521 C CA . ASP A 1 200 ? -1.890 2.947 51.215 1.00 50.03 200 ASP A CA 1
ATOM 1522 C C . ASP A 1 200 ? -1.656 3.202 49.708 1.00 50.03 200 ASP A C 1
ATOM 1524 O O . ASP A 1 200 ? -1.507 2.268 48.927 1.00 50.03 200 ASP A O 1
ATOM 1528 N N . LEU A 1 201 ? -1.583 4.466 49.258 1.00 49.19 201 LEU A N 1
ATOM 1529 C CA . LEU A 1 201 ? -1.126 4.791 47.887 1.00 49.19 201 LEU A CA 1
ATOM 1530 C C . LEU A 1 201 ? -0.284 6.079 47.784 1.00 49.19 201 LEU A C 1
ATOM 1532 O O . LEU A 1 201 ? -0.228 6.727 46.742 1.00 49.19 201 LEU A O 1
ATOM 1536 N N . SER A 1 202 ? 0.436 6.453 48.839 1.00 43.34 202 SER A N 1
ATOM 1537 C CA . SER A 1 202 ? 1.374 7.584 48.827 1.00 43.34 202 SER A CA 1
ATOM 1538 C C . SER A 1 202 ? 2.824 7.114 48.643 1.00 43.34 202 SER A C 1
ATOM 1540 O O . SER A 1 202 ? 3.647 7.249 49.546 1.00 43.34 202 SER A O 1
ATOM 1542 N N . ARG A 1 203 ? 3.165 6.540 47.473 1.00 44.81 203 ARG A N 1
ATOM 1543 C CA . ARG A 1 203 ? 4.582 6.288 47.120 1.00 44.81 203 ARG A CA 1
ATOM 1544 C C . ARG A 1 203 ? 4.915 6.139 45.628 1.00 44.81 203 ARG A C 1
ATOM 1546 O O . ARG A 1 203 ? 5.738 5.308 45.258 1.00 44.81 203 ARG A O 1
ATOM 1553 N N . LEU A 1 204 ? 4.329 6.966 44.767 1.00 44.12 204 LEU A N 1
ATOM 1554 C CA . LEU A 1 204 ? 4.806 7.136 43.389 1.00 44.12 204 LEU A CA 1
ATOM 1555 C C . LEU A 1 204 ? 5.364 8.551 43.218 1.00 44.12 204 LEU A C 1
ATOM 1557 O O . LEU A 1 204 ? 4.694 9.463 42.745 1.00 44.12 204 LEU A O 1
ATOM 1561 N N . GLU A 1 205 ? 6.613 8.718 43.661 1.00 44.84 205 GLU A N 1
ATOM 1562 C CA . GLU A 1 205 ? 7.464 9.854 43.312 1.00 44.84 205 GLU A CA 1
ATOM 1563 C C . GLU A 1 205 ? 7.695 9.855 41.795 1.00 44.84 205 GLU A C 1
ATOM 1565 O O . GLU A 1 205 ? 8.463 9.066 41.241 1.00 44.84 205 GLU A O 1
ATOM 1570 N N . THR A 1 206 ? 7.016 10.764 41.105 1.00 45.75 206 THR A N 1
ATOM 1571 C CA . THR A 1 206 ? 7.306 11.129 39.721 1.00 45.75 206 THR A CA 1
ATOM 1572 C C . THR A 1 206 ? 8.672 11.804 39.649 1.00 45.75 206 THR A C 1
ATOM 1574 O O . THR A 1 206 ? 8.825 12.982 39.973 1.00 45.75 206 THR A O 1
ATOM 1577 N N . ARG A 1 207 ? 9.677 11.047 39.204 1.00 37.41 207 ARG A N 1
ATOM 1578 C CA . ARG A 1 207 ? 11.030 11.519 38.897 1.00 37.41 207 ARG A CA 1
ATOM 1579 C C . ARG A 1 207 ? 10.994 12.363 37.617 1.00 37.41 207 ARG A C 1
ATOM 1581 O O . ARG A 1 207 ? 11.161 11.849 36.515 1.00 37.41 207 ARG A O 1
ATOM 1588 N N . GLN A 1 208 ? 10.732 13.661 37.761 1.00 39.25 208 GLN A N 1
ATOM 1589 C CA . GLN A 1 208 ? 10.899 14.632 36.681 1.00 39.25 208 GLN A CA 1
ATOM 1590 C C . GLN A 1 208 ? 12.397 14.788 36.383 1.00 39.25 208 GLN A C 1
ATOM 1592 O O . GLN A 1 208 ? 13.136 15.414 37.138 1.00 39.25 208 GLN A O 1
ATOM 1597 N N . HIS A 1 209 ? 12.862 14.187 35.289 1.00 39.69 209 HIS A N 1
ATOM 1598 C CA . HIS A 1 209 ? 14.178 14.480 34.732 1.00 39.69 209 HIS A CA 1
ATOM 1599 C C . HIS A 1 209 ? 14.087 15.771 33.912 1.00 39.69 209 HIS A C 1
ATOM 1601 O O . HIS A 1 209 ? 13.633 15.770 32.771 1.00 39.69 209 HIS A O 1
ATOM 1607 N N . THR A 1 210 ? 14.523 16.883 34.500 1.00 41.12 210 THR A N 1
ATOM 1608 C CA . THR A 1 210 ? 14.808 18.126 33.779 1.00 41.12 210 THR A CA 1
ATOM 1609 C C . THR A 1 210 ? 16.032 17.912 32.889 1.00 41.12 210 THR A C 1
ATOM 1611 O O . THR A 1 210 ? 17.166 17.869 33.371 1.00 41.12 210 THR A O 1
ATOM 1614 N N . PHE A 1 211 ? 15.806 17.746 31.587 1.00 39.28 211 PHE A N 1
ATOM 1615 C CA . PHE A 1 211 ? 16.861 17.712 30.580 1.00 39.28 211 PHE A CA 1
ATOM 1616 C C . PHE A 1 211 ? 17.317 19.152 30.310 1.00 39.28 211 PHE A C 1
ATOM 1618 O O . PHE A 1 211 ? 16.721 19.883 29.524 1.00 39.28 211 PHE A O 1
ATOM 1625 N N . SER A 1 212 ? 18.347 19.580 31.040 1.00 43.94 212 SER A N 1
ATOM 1626 C CA . SER A 1 212 ? 19.100 20.805 30.774 1.00 43.94 212 SER A CA 1
ATOM 1627 C C . SER A 1 212 ? 19.929 20.595 29.503 1.00 43.94 212 SER A C 1
ATOM 1629 O O . SER A 1 212 ? 20.991 19.972 29.526 1.00 43.94 212 SER A O 1
ATOM 1631 N N . GLY A 1 213 ? 19.392 21.046 28.368 1.00 47.66 213 GLY A N 1
ATOM 1632 C CA . GLY A 1 213 ? 20.120 21.111 27.106 1.00 47.66 213 GLY A CA 1
ATOM 1633 C C . GLY A 1 213 ? 21.124 22.260 27.147 1.00 47.66 213 GLY A C 1
ATOM 1634 O O . GLY A 1 213 ? 20.735 23.426 27.165 1.00 47.66 213 GLY A O 1
ATOM 1635 N N . LYS A 1 214 ? 22.417 21.927 27.170 1.00 52.84 214 LYS A N 1
ATOM 1636 C CA . LYS A 1 214 ? 23.498 22.882 26.901 1.00 52.84 214 LYS A CA 1
ATOM 1637 C C . LYS A 1 214 ? 23.397 23.363 25.443 1.00 52.84 214 LYS A C 1
ATOM 1639 O O . LYS A 1 214 ? 23.166 22.526 24.570 1.00 52.84 214 LYS A O 1
ATOM 1644 N N . PRO A 1 215 ? 23.575 24.666 25.165 1.00 51.69 215 PRO A N 1
ATOM 1645 C CA . PRO A 1 215 ? 23.645 25.168 23.799 1.00 51.69 215 PRO A CA 1
ATOM 1646 C C . PRO A 1 215 ? 24.874 24.593 23.087 1.00 51.69 215 PRO A C 1
ATOM 1648 O O . PRO A 1 215 ? 25.946 24.479 23.681 1.00 51.69 215 PRO A O 1
ATOM 1651 N N . ALA A 1 216 ? 24.670 24.198 21.831 1.00 47.88 216 ALA A N 1
ATOM 1652 C CA . ALA A 1 216 ? 25.686 23.654 20.947 1.00 47.88 216 ALA A CA 1
ATOM 1653 C C . ALA A 1 216 ? 26.818 24.670 20.744 1.00 47.88 216 ALA A C 1
ATOM 1655 O O . ALA A 1 216 ? 26.596 25.783 20.271 1.00 47.88 216 ALA A O 1
ATOM 1656 N N . GLU A 1 217 ? 28.012 24.258 21.147 1.00 52.34 217 GLU A N 1
ATOM 1657 C CA . GLU A 1 217 ? 29.284 24.918 20.892 1.00 52.34 217 GLU A CA 1
ATOM 1658 C C . GLU A 1 217 ? 29.622 24.733 19.403 1.00 52.34 217 GLU A C 1
ATOM 1660 O O . GLU A 1 217 ? 29.521 23.624 18.871 1.00 52.34 217 GLU A O 1
ATOM 1665 N N . GLU A 1 218 ? 29.937 25.836 18.723 1.00 51.72 218 GLU A N 1
ATOM 1666 C CA . GLU A 1 218 ? 30.397 25.872 17.333 1.00 51.72 218 GLU A CA 1
ATOM 1667 C C . GLU A 1 218 ? 31.591 24.926 17.150 1.00 51.72 218 GLU A C 1
ATOM 1669 O O . GLU A 1 218 ? 32.642 25.102 17.761 1.00 51.72 218 GLU A O 1
ATOM 1674 N N . ALA A 1 219 ? 31.424 23.903 16.310 1.00 48.31 219 ALA A N 1
ATOM 1675 C CA . ALA A 1 219 ? 32.509 23.016 15.924 1.00 48.31 219 ALA A CA 1
ATOM 1676 C C . ALA A 1 219 ? 33.281 23.627 14.747 1.00 48.31 219 ALA A C 1
ATOM 1678 O O . ALA A 1 219 ? 32.765 23.722 13.630 1.00 48.31 219 ALA A O 1
ATOM 1679 N N . ASP A 1 220 ? 34.525 24.014 15.020 1.00 53.28 220 ASP A N 1
ATOM 1680 C CA . ASP A 1 220 ? 35.537 24.371 14.029 1.00 53.28 220 ASP A CA 1
ATOM 1681 C C . ASP A 1 220 ? 35.776 23.227 13.017 1.00 53.28 220 ASP A C 1
ATOM 1683 O O . ASP A 1 220 ? 35.771 22.047 13.389 1.00 53.28 220 ASP A O 1
ATOM 1687 N N . PRO A 1 221 ? 36.054 23.535 11.735 1.00 57.62 221 PRO A N 1
ATOM 1688 C CA . PRO A 1 221 ? 36.406 22.528 10.743 1.00 57.62 221 PRO A CA 1
ATOM 1689 C C . PRO A 1 221 ? 37.823 21.991 10.996 1.00 57.62 221 PRO A C 1
ATOM 1691 O O . PRO A 1 221 ? 38.825 22.577 10.581 1.00 57.62 221 PRO A O 1
ATOM 1694 N N . VAL A 1 222 ? 37.915 20.839 11.662 1.00 48.09 222 VAL A N 1
ATOM 1695 C CA . VAL A 1 222 ? 39.162 20.078 11.794 1.00 48.09 222 VAL A CA 1
ATOM 1696 C C . VAL A 1 222 ? 39.486 19.413 10.454 1.00 48.09 222 VAL A C 1
ATOM 1698 O O . VAL A 1 222 ? 38.783 18.512 9.999 1.00 48.09 222 VAL A O 1
ATOM 1701 N N . ASN A 1 223 ? 40.580 19.859 9.833 1.00 47.75 223 ASN A N 1
ATOM 1702 C CA . ASN A 1 223 ? 41.271 19.161 8.751 1.00 47.75 223 ASN A CA 1
ATOM 1703 C C . ASN A 1 223 ? 41.630 17.739 9.208 1.00 47.75 223 ASN A C 1
ATOM 1705 O O . ASN A 1 223 ? 42.584 17.544 9.961 1.00 47.75 223 ASN A O 1
ATOM 1709 N N . MET A 1 224 ? 40.873 16.748 8.742 1.00 45.56 224 MET A N 1
ATOM 1710 C CA . MET A 1 224 ? 41.204 15.338 8.920 1.00 45.56 224 MET A CA 1
ATOM 1711 C C . MET A 1 224 ? 42.254 14.945 7.876 1.00 45.56 224 MET A C 1
ATOM 1713 O O . MET A 1 224 ? 41.947 14.681 6.714 1.00 45.56 224 MET A O 1
ATOM 1717 N N . ILE A 1 225 ? 43.514 14.961 8.304 1.00 48.59 225 ILE A N 1
ATOM 1718 C CA . ILE A 1 225 ? 44.617 14.261 7.649 1.00 48.59 225 ILE A CA 1
ATOM 1719 C C . ILE A 1 225 ? 44.412 12.776 7.959 1.00 48.59 225 ILE A C 1
ATOM 1721 O O . ILE A 1 225 ? 44.333 12.383 9.121 1.00 48.59 225 ILE A O 1
ATOM 1725 N N . ILE A 1 226 ? 44.226 11.977 6.911 1.00 49.03 226 ILE A N 1
ATOM 1726 C CA . ILE A 1 226 ? 44.111 10.522 6.998 1.00 49.03 226 ILE A CA 1
ATOM 1727 C C . ILE A 1 226 ? 45.536 9.980 7.118 1.00 49.03 226 ILE A C 1
ATOM 1729 O O . ILE A 1 226 ? 46.234 9.871 6.111 1.00 49.03 226 ILE A O 1
ATOM 1733 N N . ASP A 1 227 ? 45.956 9.681 8.345 1.00 48.12 227 ASP A N 1
ATOM 1734 C CA . ASP A 1 227 ? 47.137 8.861 8.602 1.00 48.12 227 ASP A CA 1
ATOM 1735 C C . ASP A 1 227 ? 46.717 7.384 8.570 1.00 48.12 227 ASP A C 1
ATOM 1737 O O . ASP A 1 227 ? 45.966 6.891 9.414 1.00 48.12 227 ASP A O 1
ATOM 1741 N N . ASP A 1 228 ? 47.167 6.716 7.512 1.00 56.59 228 ASP A N 1
ATOM 1742 C CA . ASP A 1 228 ? 47.014 5.295 7.211 1.00 56.59 228 ASP A CA 1
ATOM 1743 C C . ASP A 1 228 ? 48.151 4.516 7.892 1.00 56.59 228 ASP A C 1
ATOM 1745 O O . ASP A 1 228 ? 49.152 4.184 7.263 1.00 56.59 228 ASP A O 1
ATOM 1749 N N . GLU A 1 229 ? 48.040 4.267 9.199 1.00 52.38 229 GLU A N 1
ATOM 1750 C CA . GLU A 1 229 ? 48.956 3.373 9.916 1.00 52.38 229 GLU A CA 1
ATOM 1751 C C . GLU A 1 229 ? 48.215 2.521 10.960 1.00 52.38 229 GLU A C 1
ATOM 1753 O O . GLU A 1 229 ? 47.470 3.034 11.794 1.00 52.38 229 GLU A O 1
ATOM 1758 N N . GLY A 1 230 ? 48.469 1.206 10.944 1.00 47.31 230 GLY A N 1
ATOM 1759 C CA . GLY A 1 230 ? 48.218 0.323 12.092 1.00 47.31 230 GLY A CA 1
ATOM 1760 C C . GLY A 1 230 ? 47.221 -0.813 11.864 1.00 47.31 230 GLY A C 1
ATOM 1761 O O . GLY A 1 230 ? 46.186 -0.882 12.523 1.00 47.31 230 GLY A O 1
ATOM 1762 N N . ARG A 1 231 ? 47.544 -1.754 10.968 1.00 51.19 231 ARG A N 1
ATOM 1763 C CA . ARG A 1 231 ? 46.849 -3.049 10.854 1.00 51.19 231 ARG A CA 1
ATOM 1764 C C . ARG A 1 231 ? 47.641 -4.124 11.601 1.00 51.19 231 ARG A C 1
ATOM 1766 O O . ARG A 1 231 ? 48.219 -5.020 10.990 1.00 51.19 231 ARG A O 1
ATOM 1773 N N . ASP A 1 232 ? 47.637 -4.030 12.926 1.00 49.41 232 ASP A N 1
ATOM 1774 C CA . ASP A 1 232 ? 48.332 -4.975 13.796 1.00 49.41 232 ASP A CA 1
ATOM 1775 C C . ASP A 1 232 ? 47.331 -5.938 14.454 1.00 49.41 232 ASP A C 1
ATOM 1777 O O . ASP A 1 232 ? 46.476 -5.542 15.239 1.00 49.41 232 ASP A O 1
ATOM 1781 N N . GLY A 1 233 ? 47.444 -7.213 14.071 1.00 55.97 233 GLY A N 1
ATOM 1782 C CA . GLY A 1 233 ? 47.079 -8.420 14.825 1.00 55.97 233 GLY A CA 1
ATOM 1783 C C . GLY A 1 233 ? 45.817 -8.402 15.692 1.00 55.97 233 GLY A C 1
ATOM 1784 O O . GLY A 1 233 ? 45.910 -8.300 16.911 1.00 55.97 233 GLY A O 1
ATOM 1785 N N . ILE A 1 234 ? 44.653 -8.661 15.090 1.00 52.03 234 ILE A N 1
ATOM 1786 C CA . ILE A 1 234 ? 43.490 -9.153 15.842 1.00 52.03 234 ILE A CA 1
ATOM 1787 C C . ILE A 1 234 ? 43.762 -10.623 16.191 1.00 52.03 234 ILE A C 1
ATOM 1789 O O . ILE A 1 234 ? 43.716 -11.504 15.329 1.00 52.03 234 ILE A O 1
ATOM 1793 N N . ASP A 1 235 ? 44.101 -10.869 17.456 1.00 56.00 235 ASP A N 1
ATOM 1794 C CA . ASP A 1 235 ? 44.272 -12.200 18.032 1.00 56.00 235 ASP A CA 1
ATOM 1795 C C . ASP A 1 235 ? 42.971 -13.009 17.883 1.00 56.00 235 ASP A C 1
ATOM 1797 O O . ASP A 1 235 ? 41.918 -12.644 18.403 1.00 56.00 235 ASP A O 1
ATOM 1801 N N . GLY A 1 236 ? 43.042 -14.155 17.200 1.00 56.50 236 GLY A N 1
ATOM 1802 C CA . GLY A 1 236 ? 41.902 -15.026 16.866 1.00 56.50 236 GLY A CA 1
ATOM 1803 C C . GLY A 1 236 ? 41.216 -15.736 18.044 1.00 56.50 236 GLY A C 1
ATOM 1804 O O . GLY A 1 236 ? 40.648 -16.810 17.859 1.00 56.50 236 GLY A O 1
ATOM 1805 N N . LYS A 1 237 ? 41.282 -15.187 19.262 1.00 57.12 237 LYS A N 1
ATOM 1806 C CA . LYS A 1 237 ? 40.564 -15.696 20.442 1.00 57.12 237 LYS A CA 1
ATOM 1807 C C . LYS A 1 237 ? 39.189 -15.058 20.635 1.00 57.12 237 LYS A C 1
ATOM 1809 O O . LYS A 1 237 ? 38.343 -15.697 21.257 1.00 57.12 237 LYS A O 1
ATOM 1814 N N . ASP A 1 238 ? 38.941 -13.880 20.066 1.00 57.28 238 ASP A N 1
ATOM 1815 C CA . ASP A 1 238 ? 37.649 -13.195 20.215 1.00 57.28 238 ASP A CA 1
ATOM 1816 C C . ASP A 1 238 ? 36.560 -13.742 19.273 1.00 57.28 238 ASP A C 1
ATOM 1818 O O . ASP A 1 238 ? 35.387 -13.753 19.638 1.00 57.28 238 ASP A O 1
ATOM 1822 N N . LEU A 1 239 ? 36.939 -14.346 18.138 1.00 56.00 239 LEU A N 1
ATOM 1823 C CA . LEU A 1 239 ? 35.996 -14.965 17.189 1.00 56.00 239 LEU A CA 1
ATOM 1824 C C . LEU A 1 239 ? 35.267 -16.205 17.748 1.00 56.00 239 LEU A C 1
ATOM 1826 O O . LEU A 1 239 ? 34.173 -16.527 17.306 1.00 56.00 239 LEU A O 1
ATOM 1830 N N . MET A 1 240 ? 35.825 -16.895 18.749 1.00 56.72 240 MET A N 1
ATOM 1831 C CA . MET A 1 240 ? 35.175 -18.067 19.367 1.00 56.72 240 MET A CA 1
ATOM 1832 C C . MET A 1 240 ? 34.134 -17.704 20.438 1.00 56.72 240 MET A C 1
ATOM 1834 O O . MET A 1 240 ? 33.486 -18.595 20.996 1.00 56.72 240 MET A O 1
ATOM 1838 N N . LYS A 1 241 ? 34.009 -16.419 20.794 1.00 58.94 241 LYS A N 1
ATOM 1839 C CA . LYS A 1 241 ? 33.041 -15.966 21.798 1.00 58.94 241 LYS A CA 1
ATOM 1840 C C . LYS A 1 241 ? 31.699 -15.593 21.164 1.00 58.94 241 LYS A C 1
ATOM 1842 O O . LYS A 1 241 ? 30.674 -15.907 21.758 1.00 58.94 241 LYS A O 1
ATOM 1847 N N . GLU A 1 242 ? 31.711 -15.047 19.948 1.00 60.75 242 GLU A N 1
ATOM 1848 C CA . GLU A 1 242 ? 30.493 -14.666 19.218 1.00 60.75 242 GLU A CA 1
ATOM 1849 C C . GLU A 1 242 ? 29.620 -15.881 18.854 1.00 60.75 242 GLU A C 1
ATOM 1851 O O . GLU A 1 242 ? 28.422 -15.861 19.125 1.00 60.75 242 GLU A O 1
ATOM 1856 N N . GLU A 1 243 ? 30.201 -17.003 18.404 1.00 62.25 243 GLU A N 1
ATOM 1857 C CA . GLU A 1 243 ? 29.413 -18.212 18.076 1.00 62.25 243 GLU A CA 1
ATOM 1858 C C . GLU A 1 243 ? 28.669 -18.811 19.290 1.00 62.25 243 GLU A C 1
ATOM 1860 O O . GLU A 1 243 ? 27.605 -19.416 19.146 1.00 62.25 243 GLU A O 1
ATOM 1865 N N . LYS A 1 244 ? 29.190 -18.633 20.514 1.00 64.88 244 LYS A N 1
ATOM 1866 C CA . LYS A 1 244 ? 28.524 -19.132 21.732 1.00 64.88 244 LYS A CA 1
ATOM 1867 C C . LYS A 1 244 ? 27.362 -18.259 22.185 1.00 64.88 244 LYS A C 1
ATOM 1869 O O . LYS A 1 244 ? 26.442 -18.776 22.823 1.00 64.88 244 LYS A O 1
ATOM 1874 N N . ASP A 1 245 ? 27.413 -16.966 21.890 1.00 71.06 245 ASP A N 1
ATOM 1875 C CA . ASP A 1 245 ? 26.343 -16.041 22.248 1.00 71.06 245 ASP A CA 1
ATOM 1876 C C . ASP A 1 245 ? 25.159 -16.172 21.263 1.00 71.06 245 ASP A C 1
ATOM 1878 O O . ASP A 1 245 ? 24.005 -16.101 21.692 1.00 71.06 245 ASP A O 1
ATOM 1882 N N . GLU A 1 246 ? 25.413 -16.522 19.994 1.00 71.75 246 GLU A N 1
ATOM 1883 C CA . GLU A 1 246 ? 24.367 -16.840 19.005 1.00 71.75 246 GLU A CA 1
ATOM 1884 C C . GLU A 1 246 ? 23.624 -18.156 19.305 1.00 71.75 246 GLU A C 1
ATOM 1886 O O . GLU A 1 246 ? 22.392 -18.200 19.257 1.00 71.75 246 GLU A O 1
ATOM 1891 N N . GLU A 1 247 ? 24.327 -19.226 19.708 1.00 77.06 247 GLU A N 1
ATOM 1892 C CA . GLU A 1 247 ? 23.671 -20.499 20.069 1.00 77.06 247 GLU A CA 1
ATOM 1893 C C . GLU A 1 247 ? 22.762 -20.347 21.304 1.00 77.06 247 GLU A C 1
ATOM 1895 O O . GLU A 1 247 ? 21.761 -21.054 21.465 1.00 77.06 247 GLU A O 1
ATOM 1900 N N . LYS A 1 248 ? 23.097 -19.409 22.198 1.00 77.62 248 LYS A N 1
ATOM 1901 C CA . LYS A 1 248 ? 22.280 -19.114 23.374 1.00 77.62 248 LYS A CA 1
ATOM 1902 C C . LYS A 1 248 ? 21.008 -18.345 23.005 1.00 77.62 248 LYS A C 1
ATOM 1904 O O . LYS A 1 248 ? 19.949 -18.693 23.521 1.00 77.62 248 LYS A O 1
ATOM 1909 N N . ALA A 1 249 ? 21.095 -17.381 22.087 1.00 78.94 249 ALA A N 1
ATOM 1910 C CA . ALA A 1 249 ? 19.934 -16.636 21.598 1.00 78.94 249 ALA A CA 1
ATOM 1911 C C . ALA A 1 249 ? 18.906 -17.558 20.915 1.00 78.94 249 ALA A C 1
ATOM 1913 O O . ALA A 1 249 ? 17.720 -17.492 21.231 1.00 78.94 249 ALA A O 1
ATOM 1914 N N . ALA A 1 250 ? 19.364 -18.504 20.087 1.00 81.62 250 ALA A N 1
ATOM 1915 C CA . ALA A 1 250 ? 18.479 -19.463 19.420 1.00 81.62 250 ALA A CA 1
ATOM 1916 C C . ALA A 1 250 ? 17.712 -20.373 20.405 1.00 81.62 250 ALA A C 1
ATOM 1918 O O . ALA A 1 250 ? 16.546 -20.702 20.181 1.00 81.62 250 ALA A O 1
ATOM 1919 N N . LYS A 1 251 ? 18.335 -20.765 21.527 1.00 85.62 251 LYS A N 1
ATOM 1920 C CA . LYS A 1 251 ? 17.671 -21.581 22.565 1.00 85.62 251 LYS A CA 1
ATOM 1921 C C . LYS A 1 251 ? 16.639 -20.796 23.370 1.00 85.62 251 LYS A C 1
ATOM 1923 O O . LYS A 1 251 ? 15.653 -21.384 23.816 1.00 85.62 251 LYS A O 1
ATOM 1928 N N . ASP A 1 252 ? 16.863 -19.500 23.565 1.00 89.31 252 ASP A N 1
ATOM 1929 C CA . ASP A 1 252 ? 15.916 -18.638 24.269 1.00 89.31 252 ASP A CA 1
ATOM 1930 C C . ASP A 1 252 ? 14.671 -18.365 23.397 1.00 89.31 252 ASP A C 1
ATOM 1932 O O . ASP A 1 252 ? 13.555 -18.419 23.913 1.00 89.31 252 ASP A O 1
ATOM 1936 N N . GLU A 1 253 ? 14.823 -18.208 22.075 1.00 87.19 253 GLU A N 1
ATOM 1937 C CA . GLU A 1 253 ? 13.691 -18.070 21.139 1.00 87.19 253 GLU A CA 1
ATOM 1938 C C . GLU A 1 253 ? 12.824 -19.337 21.053 1.00 87.19 253 GLU A C 1
ATOM 1940 O O . GLU A 1 253 ? 11.597 -19.257 21.148 1.00 87.19 253 GLU A O 1
ATOM 1945 N N . GLU A 1 254 ? 13.433 -20.527 20.965 1.00 91.69 254 GLU A N 1
ATOM 1946 C CA . GLU A 1 254 ? 12.681 -21.794 20.944 1.00 91.69 254 GLU A CA 1
ATOM 1947 C C . GLU A 1 254 ? 11.874 -22.002 22.238 1.00 91.69 254 GLU A C 1
ATOM 1949 O O . GLU A 1 254 ? 10.791 -22.596 22.233 1.00 91.69 254 GLU A O 1
ATOM 1954 N N . LYS A 1 255 ? 12.384 -21.504 23.371 1.00 93.38 255 LYS A N 1
ATOM 1955 C CA . LYS A 1 255 ? 11.677 -21.578 24.650 1.00 93.38 255 LYS A CA 1
ATOM 1956 C C . LYS A 1 255 ? 10.460 -20.651 24.685 1.00 93.38 255 LYS A C 1
ATOM 1958 O O . LYS A 1 255 ? 9.427 -21.073 25.201 1.00 93.38 255 LYS A O 1
ATOM 1963 N N . ILE A 1 256 ? 10.567 -19.442 24.131 1.00 90.44 256 ILE A N 1
ATOM 1964 C CA . ILE A 1 256 ? 9.453 -18.483 24.058 1.00 90.44 256 ILE A CA 1
ATOM 1965 C C . ILE A 1 256 ? 8.324 -19.052 23.191 1.00 90.44 256 ILE A C 1
ATOM 1967 O O . ILE A 1 256 ? 7.180 -19.087 23.639 1.00 90.44 256 ILE A O 1
ATOM 1971 N N . LEU A 1 257 ? 8.649 -19.612 22.021 1.00 90.31 257 LEU A N 1
ATOM 1972 C CA . LEU A 1 257 ? 7.652 -20.218 21.128 1.00 90.31 257 LEU A CA 1
ATOM 1973 C C . LEU A 1 257 ? 6.883 -21.371 21.798 1.00 90.31 257 LEU A C 1
ATOM 1975 O O . LEU A 1 257 ? 5.668 -21.483 21.655 1.00 90.31 257 LEU A O 1
ATOM 1979 N N . LYS A 1 258 ? 7.564 -22.203 22.599 1.00 92.44 258 LYS A N 1
ATOM 1980 C CA . LYS A 1 258 ? 6.910 -23.288 23.357 1.00 92.44 258 LYS A CA 1
ATOM 1981 C C . LYS A 1 258 ? 6.031 -22.789 24.504 1.00 92.44 258 LYS A C 1
ATOM 1983 O O . LYS A 1 258 ? 5.116 -23.503 24.916 1.00 92.44 258 LYS A O 1
ATOM 1988 N N . GLU A 1 259 ? 6.330 -21.623 25.073 1.00 93.81 259 GLU A N 1
ATOM 1989 C CA . GLU A 1 259 ? 5.476 -21.003 26.090 1.00 93.81 259 GLU A CA 1
ATOM 1990 C C . GLU A 1 259 ? 4.214 -20.402 25.450 1.00 93.81 259 GLU A C 1
ATOM 1992 O O . GLU A 1 259 ? 3.127 -20.634 25.980 1.00 93.81 259 GLU A O 1
ATOM 1997 N N . GLU A 1 260 ? 4.325 -19.766 24.277 1.00 92.00 260 GLU A N 1
ATOM 1998 C CA . GLU A 1 260 ? 3.179 -19.238 23.518 1.00 92.00 260 GLU A CA 1
ATOM 1999 C C . GLU A 1 260 ? 2.218 -20.346 23.049 1.00 92.00 260 GLU A C 1
ATOM 2001 O O . GLU A 1 260 ? 1.022 -20.270 23.337 1.00 92.00 260 GLU A O 1
ATOM 2006 N N . GLU A 1 261 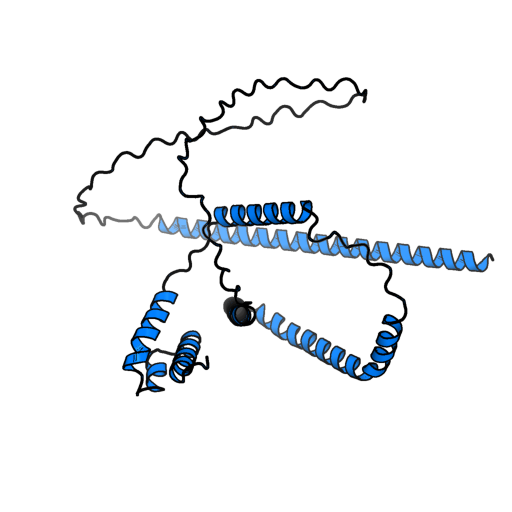? 2.716 -21.437 22.447 1.00 92.62 261 GLU A N 1
ATOM 2007 C CA . GLU A 1 261 ? 1.863 -22.575 22.037 1.00 92.62 261 GLU A CA 1
ATOM 2008 C C . GLU A 1 261 ? 1.082 -23.172 23.222 1.00 92.62 261 GLU A C 1
ATOM 2010 O O . GLU A 1 261 ? -0.072 -23.594 23.098 1.00 92.62 261 GLU A O 1
ATOM 2015 N N . LYS A 1 262 ? 1.698 -23.191 24.410 1.00 94.69 262 LYS A N 1
ATOM 2016 C CA . LYS A 1 262 ? 1.073 -23.720 25.624 1.00 94.69 262 LYS A CA 1
ATOM 2017 C C . LYS A 1 262 ? -0.005 -22.786 26.180 1.00 94.69 262 LYS A C 1
ATOM 2019 O O . LYS A 1 262 ? -0.966 -23.273 26.785 1.00 94.69 262 LYS A O 1
ATOM 2024 N N . GLU A 1 263 ? 0.144 -21.473 26.017 1.00 93.38 263 GLU A N 1
ATOM 2025 C CA . GLU A 1 263 ? -0.899 -20.507 26.376 1.00 93.38 263 GLU A CA 1
ATOM 2026 C C . GLU A 1 263 ? -2.087 -20.575 25.413 1.00 93.38 263 GLU A C 1
ATOM 2028 O O . GLU A 1 263 ? -3.230 -20.612 25.879 1.00 93.38 263 GLU A O 1
ATOM 2033 N N . GLU A 1 264 ? -1.844 -20.715 24.107 1.00 92.25 264 GLU A N 1
ATOM 2034 C CA . GLU A 1 264 ? -2.909 -20.896 23.114 1.00 92.25 264 GLU A CA 1
ATOM 2035 C C . GLU A 1 264 ? -3.704 -22.190 23.347 1.00 92.25 264 GLU A C 1
ATOM 2037 O O . GLU A 1 264 ? -4.938 -22.173 23.366 1.00 92.25 264 GLU A O 1
ATOM 2042 N N . GLU A 1 265 ? -3.029 -23.313 23.630 1.00 95.69 265 GLU A N 1
ATOM 2043 C CA . GLU A 1 265 ? -3.711 -24.579 23.939 1.00 95.69 265 GLU A CA 1
ATOM 2044 C C . GLU A 1 265 ? -4.570 -24.466 25.213 1.00 95.69 265 GLU A C 1
ATOM 2046 O O . GLU A 1 265 ? -5.636 -25.083 25.330 1.00 95.69 265 GLU A O 1
ATOM 2051 N N . LYS A 1 266 ? -4.125 -23.665 26.188 1.00 94.94 266 LYS A N 1
ATOM 2052 C CA . LYS A 1 266 ? -4.877 -23.420 27.422 1.00 94.94 266 LYS A CA 1
ATOM 2053 C C . LYS A 1 266 ? -6.115 -22.557 27.164 1.00 94.94 266 LYS A C 1
ATOM 2055 O O . LYS A 1 266 ? -7.173 -22.893 27.695 1.00 94.94 266 LYS A O 1
ATOM 2060 N N . ALA A 1 267 ? -6.000 -21.515 26.340 1.00 93.31 267 ALA A N 1
ATOM 2061 C CA . ALA A 1 267 ? -7.121 -20.659 25.954 1.00 93.31 267 ALA A CA 1
ATOM 2062 C C . ALA A 1 267 ? -8.190 -21.441 25.172 1.00 93.31 267 ALA A C 1
ATOM 2064 O O . ALA A 1 267 ? -9.371 -21.382 25.515 1.00 93.31 267 ALA A O 1
ATOM 2065 N N . ALA A 1 268 ? -7.778 -22.277 24.213 1.00 94.00 268 ALA A N 1
ATOM 2066 C CA . ALA A 1 268 ? -8.698 -23.118 23.443 1.00 94.00 268 ALA A CA 1
ATOM 2067 C C . ALA A 1 268 ? -9.467 -24.123 24.325 1.00 94.00 268 ALA A C 1
ATOM 2069 O O . ALA A 1 268 ? -10.657 -24.369 24.119 1.00 94.00 268 ALA A O 1
ATOM 2070 N N . LYS A 1 269 ? -8.814 -24.695 25.350 1.00 94.94 269 LYS A N 1
ATOM 2071 C CA . LYS A 1 269 ? -9.480 -25.580 26.325 1.00 94.94 269 LYS A CA 1
ATOM 2072 C C . LYS A 1 269 ? -10.469 -24.838 27.223 1.00 94.94 269 LYS A C 1
ATOM 2074 O O . LYS A 1 269 ? -11.436 -25.446 27.682 1.00 94.94 269 LYS A O 1
ATOM 2079 N N . GLU A 1 270 ? -10.220 -23.565 27.515 1.00 96.06 270 GLU A N 1
ATOM 2080 C CA . GLU A 1 270 ? -11.124 -22.739 28.315 1.00 96.06 270 GLU A CA 1
ATOM 2081 C C . GLU A 1 270 ? -12.383 -22.373 27.521 1.00 96.06 270 GLU A C 1
ATOM 2083 O O . GLU A 1 270 ? -13.486 -22.591 28.021 1.00 96.06 270 GLU A O 1
ATOM 2088 N N . GLU A 1 271 ? -12.234 -21.977 26.255 1.00 94.38 271 GLU A N 1
ATOM 2089 C CA . GLU A 1 271 ? -13.354 -21.672 25.353 1.00 94.38 271 GLU A CA 1
ATOM 2090 C C . GLU A 1 271 ? -14.270 -22.893 25.138 1.00 94.38 271 GLU A C 1
ATOM 2092 O O . GLU A 1 271 ? -15.483 -22.809 25.341 1.00 94.38 271 GLU A O 1
ATOM 2097 N N . GLN A 1 272 ? -13.699 -24.077 24.877 1.00 94.62 272 GLN A N 1
ATOM 2098 C CA . GLN A 1 272 ? -14.480 -25.320 24.751 1.00 94.62 272 GLN A CA 1
ATOM 2099 C C . GLN A 1 272 ? -15.263 -25.665 26.027 1.00 94.62 272 GLN A C 1
ATOM 2101 O O . GLN A 1 272 ? -16.379 -26.189 25.969 1.00 94.62 272 GLN A O 1
ATOM 2106 N N . LYS A 1 273 ? -14.696 -25.369 27.202 1.00 96.00 273 LYS A N 1
ATOM 2107 C CA . LYS A 1 273 ? -15.354 -25.618 28.488 1.00 96.00 273 LYS A CA 1
ATOM 2108 C C . LYS A 1 273 ? -16.515 -24.650 28.731 1.00 96.00 273 LYS A C 1
ATOM 2110 O O . LYS A 1 273 ? -17.503 -25.042 29.360 1.00 96.00 273 LYS A O 1
ATOM 2115 N N . GLU A 1 274 ? -16.414 -23.409 28.260 1.00 95.75 274 GLU A N 1
ATOM 2116 C CA . GLU A 1 274 ? -17.513 -22.442 28.317 1.00 95.75 274 GLU A CA 1
ATOM 2117 C C . GLU A 1 274 ? -18.655 -22.820 27.368 1.00 95.75 274 GLU A C 1
ATOM 2119 O O . GLU A 1 274 ? -19.815 -22.808 27.791 1.00 95.75 274 GLU A O 1
ATOM 2124 N N . GLU A 1 275 ? -18.346 -23.262 26.146 1.00 94.88 275 GLU A N 1
ATOM 2125 C CA . GLU A 1 275 ? -19.352 -23.751 25.194 1.00 94.88 275 GLU A CA 1
ATOM 2126 C C . GLU A 1 275 ? -20.092 -24.992 25.717 1.00 94.88 275 GLU A C 1
ATOM 2128 O O . GLU A 1 275 ? -21.326 -25.051 25.676 1.00 94.88 275 GLU A O 1
ATOM 2133 N N . GLU A 1 276 ? -19.373 -25.969 26.286 1.00 97.19 276 GLU A N 1
ATOM 2134 C CA . GLU A 1 276 ? -19.993 -27.170 26.863 1.00 97.19 276 GLU A CA 1
ATOM 2135 C C . GLU A 1 276 ? -20.916 -26.816 28.044 1.00 97.19 276 GLU A C 1
ATOM 2137 O O . GLU A 1 276 ? -21.981 -27.417 28.230 1.00 97.19 276 GLU A O 1
ATOM 2142 N N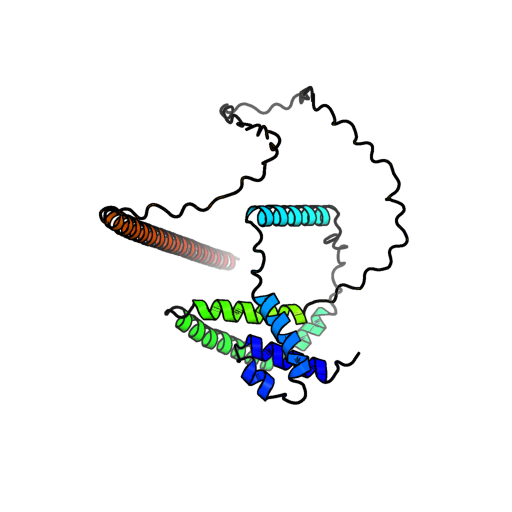 . LYS A 1 277 ? -20.534 -25.816 28.846 1.00 95.50 277 LYS A N 1
ATOM 2143 C CA . LYS A 1 277 ? -21.360 -25.325 29.953 1.00 95.50 277 LYS A CA 1
ATOM 2144 C C . LYS A 1 277 ? -22.624 -24.626 29.441 1.00 95.50 277 LYS A C 1
ATOM 2146 O O . LYS A 1 277 ? -23.705 -24.904 29.959 1.00 95.50 277 LYS A O 1
ATOM 2151 N N . ALA A 1 278 ? -22.508 -23.791 28.408 1.00 95.12 278 ALA A N 1
ATOM 2152 C CA . ALA A 1 278 ? -23.646 -23.114 27.787 1.00 95.12 278 ALA A CA 1
ATOM 2153 C C . ALA A 1 278 ? -24.650 -24.110 27.178 1.00 95.12 278 ALA A C 1
ATOM 2155 O O . ALA A 1 278 ? -25.859 -23.972 27.381 1.00 95.12 278 ALA A O 1
ATOM 2156 N N . ALA A 1 279 ? -24.164 -25.166 26.516 1.00 95.75 279 ALA A N 1
ATOM 2157 C CA . ALA A 1 279 ? -25.012 -26.217 25.953 1.00 95.75 279 ALA A CA 1
ATOM 2158 C C . ALA A 1 279 ? -25.813 -26.973 27.032 1.00 95.75 279 ALA A C 1
ATOM 2160 O O . ALA A 1 279 ? -27.015 -27.205 26.870 1.00 95.75 279 ALA A O 1
ATOM 2161 N N . LYS A 1 280 ? -25.180 -27.303 28.170 1.00 95.25 280 LYS A N 1
ATOM 2162 C CA . LYS A 1 280 ? -25.857 -27.953 29.310 1.00 95.25 280 LYS A CA 1
ATOM 2163 C C . LYS A 1 280 ? -26.922 -27.058 29.946 1.00 95.25 280 LYS A C 1
ATOM 2165 O O . LYS A 1 280 ? -27.973 -27.549 30.367 1.00 95.25 280 LYS A O 1
ATOM 2170 N N . ASP A 1 281 ? -26.672 -25.753 30.018 1.00 95.62 281 ASP A N 1
ATOM 2171 C CA . ASP A 1 281 ? -27.636 -24.796 30.563 1.00 95.62 281 ASP A CA 1
ATOM 2172 C C . ASP A 1 281 ? -28.849 -24.602 29.629 1.00 95.62 281 ASP A C 1
ATOM 2174 O O . ASP A 1 281 ? -29.984 -24.531 30.117 1.00 95.62 281 ASP A O 1
ATOM 2178 N N . GLU A 1 282 ? -28.656 -24.614 28.302 1.00 94.69 282 GLU A N 1
ATOM 2179 C CA . GLU A 1 282 ? -29.762 -24.607 27.332 1.00 94.69 282 GLU A CA 1
ATOM 2180 C C . GLU A 1 282 ? -30.644 -25.861 27.426 1.00 94.69 282 GLU A C 1
ATOM 2182 O O . GLU A 1 282 ? -31.876 -25.755 27.412 1.00 94.69 282 GLU A O 1
ATOM 2187 N N . GLU A 1 283 ? -30.040 -27.048 27.538 1.00 94.62 283 GLU A N 1
ATOM 2188 C CA . GLU A 1 283 ? -30.770 -28.316 27.653 1.00 94.62 283 GLU A CA 1
ATOM 2189 C C . GLU A 1 283 ? -31.644 -28.333 28.918 1.00 94.62 283 GLU A C 1
ATOM 2191 O O . GLU A 1 283 ? -32.847 -28.604 28.865 1.00 94.62 283 GLU A O 1
ATOM 2196 N N . LYS A 1 284 ? -31.089 -27.874 30.048 1.00 93.94 284 LYS A N 1
ATOM 2197 C CA . LYS A 1 284 ? -31.816 -27.739 31.318 1.00 93.94 284 LYS A CA 1
ATOM 2198 C C . LYS A 1 284 ? -32.986 -26.750 31.240 1.00 93.94 284 LYS A C 1
ATOM 2200 O O . LYS A 1 284 ? -33.968 -26.892 31.978 1.00 93.94 284 LYS A O 1
ATOM 2205 N N . TYR A 1 285 ? -32.900 -25.735 30.377 1.00 93.50 285 TYR A N 1
ATOM 2206 C CA . TYR A 1 285 ? -33.982 -24.773 30.158 1.00 93.50 285 TYR A CA 1
ATOM 2207 C C . TYR A 1 285 ? -35.118 -25.367 29.312 1.00 93.50 285 TYR A C 1
ATOM 2209 O O . TYR A 1 285 ? -36.293 -25.128 29.614 1.00 93.50 285 TYR A O 1
ATOM 2217 N N . LYS A 1 286 ? -34.789 -26.183 28.299 1.00 93.00 286 LYS A N 1
ATOM 2218 C CA . LYS A 1 286 ? -35.773 -26.902 27.468 1.00 93.00 286 LYS A CA 1
ATOM 2219 C C . LYS A 1 286 ? -36.581 -27.901 28.302 1.00 93.00 286 LYS A C 1
ATOM 2221 O O . LYS A 1 286 ? -37.810 -27.835 28.280 1.00 93.00 286 LYS A O 1
ATOM 2226 N N . ASP A 1 287 ? -35.920 -28.690 29.149 1.00 92.81 287 ASP A N 1
ATOM 2227 C CA . ASP A 1 287 ? -36.580 -29.648 30.051 1.00 92.81 287 ASP A CA 1
ATOM 2228 C C . ASP A 1 287 ? -37.557 -28.983 31.033 1.00 92.81 287 ASP A C 1
ATOM 2230 O O . ASP A 1 287 ? -38.655 -29.484 31.299 1.00 92.81 287 ASP A O 1
ATOM 2234 N N . LYS A 1 288 ? -37.180 -27.822 31.590 1.00 91.69 288 LYS A N 1
ATOM 2235 C CA . LYS A 1 288 ? -38.070 -27.054 32.477 1.00 91.69 288 LYS A CA 1
ATOM 2236 C C . LYS A 1 288 ? -39.287 -26.502 31.738 1.00 91.69 288 LYS A C 1
ATOM 2238 O O . LYS A 1 288 ? -40.364 -26.429 32.331 1.00 91.69 288 LYS A O 1
ATOM 2243 N N . LYS A 1 289 ? -39.123 -26.099 30.476 1.00 92.75 289 LYS A N 1
ATOM 2244 C CA . LYS A 1 289 ? -40.213 -25.567 29.654 1.00 92.75 289 LYS A CA 1
ATOM 2245 C C . LYS A 1 289 ? -41.227 -26.659 29.309 1.00 92.75 289 LYS A C 1
ATOM 2247 O O . LYS A 1 289 ? -42.413 -26.447 29.537 1.00 92.75 289 LYS A O 1
ATOM 2252 N N . GLU A 1 290 ? -40.769 -27.844 28.897 1.00 91.94 290 GLU A N 1
ATOM 2253 C CA . GLU A 1 290 ? -41.661 -28.974 28.594 1.00 91.94 290 GLU A CA 1
ATOM 2254 C C . GLU A 1 290 ? -42.464 -29.457 29.809 1.00 91.94 290 GLU A C 1
ATOM 2256 O O . GLU A 1 290 ? -43.638 -29.801 29.672 1.00 91.94 290 GLU A O 1
ATOM 2261 N N . LYS A 1 291 ? -41.876 -29.456 31.015 1.00 90.75 291 LYS A N 1
ATOM 2262 C CA . LYS A 1 291 ? -42.627 -29.784 32.241 1.00 90.75 291 LYS A CA 1
ATOM 2263 C C . LYS A 1 291 ? -43.722 -28.758 32.536 1.00 90.75 291 LYS A C 1
ATOM 2265 O O . LYS A 1 291 ? -44.832 -29.143 32.878 1.00 90.75 291 LYS A O 1
ATOM 2270 N N . LYS A 1 292 ? -43.438 -27.465 32.344 1.00 90.81 292 LYS A N 1
ATOM 2271 C CA . LYS A 1 292 ? -44.401 -26.383 32.599 1.00 90.81 292 LYS A CA 1
ATOM 2272 C C . LYS A 1 292 ? -45.604 -26.416 31.651 1.00 90.81 292 LYS A C 1
ATOM 2274 O O . LYS A 1 292 ? -46.687 -25.996 32.047 1.00 90.81 292 LYS A O 1
ATOM 2279 N N . ASP A 1 293 ? -45.413 -26.901 30.427 1.00 91.00 293 ASP A N 1
ATOM 2280 C CA . ASP A 1 293 ? -46.488 -27.024 29.439 1.00 91.00 293 ASP A CA 1
ATOM 2281 C C . ASP A 1 293 ? -47.373 -28.266 29.671 1.00 91.00 293 ASP A C 1
ATOM 2283 O O . ASP A 1 293 ? -48.511 -28.275 29.217 1.00 91.00 293 ASP A O 1
ATOM 2287 N N . LYS A 1 294 ? -46.900 -29.287 30.407 1.00 89.38 294 LYS A N 1
ATOM 2288 C CA . LYS A 1 294 ? -47.704 -30.471 30.783 1.00 89.38 294 LYS A CA 1
ATOM 2289 C C . LYS A 1 294 ? -48.605 -30.258 32.004 1.00 89.38 294 LYS A C 1
ATOM 2291 O O . LYS A 1 294 ? -49.565 -31.002 32.166 1.00 89.38 294 LYS A O 1
ATOM 2296 N N . ASP A 1 295 ? -48.295 -29.272 32.843 1.00 86.56 295 ASP A N 1
ATOM 2297 C CA . ASP A 1 295 ? -49.067 -28.950 34.053 1.00 86.56 295 ASP A CA 1
ATOM 2298 C C . ASP A 1 295 ? -50.208 -27.935 33.799 1.00 86.56 295 ASP A C 1
ATOM 2300 O O . ASP A 1 295 ? -50.920 -27.563 34.733 1.00 86.56 295 ASP A O 1
ATOM 2304 N N . LYS A 1 296 ? -50.374 -27.459 32.556 1.00 78.94 296 LYS A N 1
ATOM 2305 C CA . LYS A 1 296 ? -51.463 -26.564 32.126 1.00 78.94 296 LYS A CA 1
ATOM 2306 C C . LYS A 1 296 ? -52.536 -27.314 31.351 1.00 78.94 296 LYS A C 1
ATOM 2308 O O . LYS A 1 296 ? -53.713 -26.927 31.523 1.00 78.94 296 LYS A O 1
#

Sequence (296 aa):
MMPSKFDRILEDCLSRMDRGESLLDILAVYPDLADTIKPLLMVAMLSRAVPQPVPGYTALRVGKNQLLAEMASVQAEGGFLERKPVAPPREGIVDRLARSLKQLRPAYRFAMLSLVVILAGGFFTFSASASGLADNIMQTLFFSFEQVGDLLLVKPSPPKPMGENPIFSSDYVLPDSPDYSGDFKGSAVVGGEIDQGREDLSRLETRQHTFSGKPAEEADPVNMIIDDEGRDGIDGKDLMKEEKDEEKAAKDEEKILKEEEKEEEKAAKEEQKEEEKAAKDEEKYKDKKEKKDKDK

Radius of gyration: 35.06 Å; chains: 1; bounding box: 100×72×89 Å

Secondary structure (DSSP, 8-state):
-PPPHHHHHHHHHHHHHHTT--HHHHHHH-GGGHHHHHHHHHHHHHHHHSPP-PPPHHHHHHHHHHHHHHHHHHHHTTTTT------PPPTTTHHHHHHHHHHTHHHHHHHHHHHHHHHHHHHHHHHHHTSS-HHHHHHHHHHHHHHHHTTS---PPPPP-----TTS-S-------------------------------------------PPPPP-----------------TTSHHHHHHHHHHHHHHHHHHHHHHHHHHHHHHHHHHHHHHHHHHHHHHHHHHHHHHHH--

pLDDT: mean 71.99, std 21.21, range [35.22, 98.06]

Foldseek 3Di:
DDDDPVNVLLVVLVVVVVVVDDLVVSCVVPVVCNVVSVVVVVVVVVVVVPPDDDDDPVRVVVVVVVVVVVVVVVVVVVVPPPPVPPDPPDPPPVVVVVVVVVVCVVVVVVVVVVVVCCVVVVVVVVVVCVPDPVVVVVVVVVVVVVVVVVVPPPPPPPPDPPPDDPDPDDDPPPPDDPPPPPPDPPDPDDDDDDDDDDDDDPDDPDPDDDPPDDDDDDDDDDDDDDDPDDPDDPDPPVVVVVVVVVVVVVVVVVVVVVVVVVVVVVVVVVVVVVVVVVVVVVVVVVVVVVVVVVVD